Protein AF-A0AB35Y747-F1 (afdb_monomer_lite)

pLDDT: mean 82.82, std 18.03, range [35.56, 97.31]

Radius of gyration: 34.23 Å; chains: 1; bounding box: 83×75×87 Å

InterPro domains:
  IPR006311 Twin-arginine translocation pathway, signal sequence [PS51318] (1-27)
  IPR019546 Twin-arginine translocation pathway, signal sequence, bacterial/archaeal [TIGR01409] (4-25)

Sequence (193 aa):
MSNISRRKFLKGAGVAALAVAAAGVLAGCSDQSTPDTGKKRPITLKYMVTKGASIVKEVPYSVPALAETVSFKTIQDNVPADLKDYEFESTEDKKIPADGVVVIKMHKKAAAKPMKKVTIKYTTGTSEVISTDFKFYELEVDENATALTQEQLDSLPSENCAYRILKADEKFFGYSQGVIKDGVATVYVEAKN

Organism: NCBI:txid2929491

Foldseek 3Di:
DDDDDDDPDDDDDDDDPPDPDDDDDDDDPPDPPDPQPVDKDKAWEWEAEDPDDGDIDIDIDIDRPPDQWDALVNVVVRDDPVCPQKDWPDNGIFGQDPRRYTYTYIHGHPDDADKDKAAEWEDQVVDTDDDPQFPDRIDIDGPPDQFDAQVRQVNTGDPPRQKDWDGQPDADVNHGAQGDDPRYTYIHIDGDD

Secondary structure (DSSP, 8-state):
-----------------------------SS------S-EEEEEEEEEEEESS--EEEEEEEEETT--EE-HHHHHHT--GGGTTEEES--S-EE--TTSEEEEEEEEPPPPPPEEEEEEEEE-SSSB---TTBS-SEEEEETT-SB--HHHHHHSB-TT-SEEEPPTT-EETTEETTEEETTEEEEEEEE--

Structure (mmCIF, N/CA/C/O backbone):
data_AF-A0AB35Y747-F1
#
_entry.id   AF-A0AB35Y747-F1
#
loop_
_atom_site.group_PDB
_atom_site.id
_atom_site.type_symbol
_atom_site.label_atom_id
_atom_site.label_alt_id
_atom_site.label_comp_id
_atom_site.label_asym_id
_atom_site.label_entity_id
_atom_site.label_seq_id
_atom_site.pdbx_PDB_ins_code
_atom_site.Cartn_x
_atom_site.Cartn_y
_atom_site.Cartn_z
_atom_site.occupancy
_atom_site.B_iso_or_equiv
_atom_site.auth_seq_id
_atom_site.auth_comp_id
_atom_site.auth_asym_id
_atom_site.auth_atom_id
_atom_site.pdbx_PDB_model_num
ATOM 1 N N . MET A 1 1 ? -58.833 61.947 47.997 1.00 43.78 1 MET A N 1
ATOM 2 C CA . MET A 1 1 ? -57.541 62.596 47.668 1.00 43.78 1 MET A CA 1
ATOM 3 C C . MET A 1 1 ? -56.732 62.600 48.959 1.00 43.78 1 MET A C 1
ATOM 5 O O . MET A 1 1 ? -57.257 63.104 49.932 1.00 43.78 1 MET A O 1
ATOM 9 N N . SER A 1 2 ? -55.586 61.942 49.130 1.00 46.88 2 SER A N 1
ATOM 10 C CA . SER A 1 2 ? -54.540 61.548 48.184 1.00 46.88 2 SER A CA 1
ATOM 11 C C . SER A 1 2 ? -53.901 60.225 48.624 1.00 46.88 2 SER A C 1
ATOM 13 O O . SER A 1 2 ? -53.512 60.076 49.777 1.00 46.88 2 SER A O 1
ATOM 15 N N . ASN A 1 3 ? -53.766 59.275 47.697 1.00 42.94 3 ASN A N 1
ATOM 16 C CA . ASN A 1 3 ? -52.862 58.139 47.856 1.00 42.94 3 ASN A CA 1
ATOM 17 C C . ASN A 1 3 ? -51.429 58.647 47.631 1.00 42.94 3 ASN A C 1
ATOM 19 O O . ASN A 1 3 ? -51.046 58.936 46.501 1.00 42.94 3 ASN A O 1
ATOM 23 N N . ILE A 1 4 ? -50.657 58.776 48.710 1.00 58.75 4 ILE A N 1
ATOM 24 C CA . ILE A 1 4 ? -49.210 59.037 48.703 1.00 58.75 4 ILE A CA 1
ATOM 25 C C . ILE A 1 4 ? -48.555 57.741 49.191 1.00 58.75 4 ILE A C 1
ATOM 27 O O . ILE A 1 4 ? -48.753 57.311 50.319 1.00 58.75 4 ILE A O 1
ATOM 31 N N . SER A 1 5 ? -48.058 56.917 48.272 1.00 52.28 5 SER A N 1
ATOM 32 C CA . SER A 1 5 ? -46.745 56.991 47.612 1.00 52.28 5 SER A CA 1
ATOM 33 C C . SER A 1 5 ? -45.600 56.508 48.504 1.00 52.28 5 SER A C 1
ATOM 35 O O . SER A 1 5 ? -45.004 57.254 49.274 1.00 52.28 5 SER A O 1
ATOM 37 N N . ARG A 1 6 ? -45.301 55.218 48.305 1.00 52.91 6 ARG A N 1
ATOM 38 C CA . ARG A 1 6 ? -43.992 54.549 48.327 1.00 52.91 6 ARG A CA 1
ATOM 39 C C . ARG A 1 6 ? -42.848 55.325 48.996 1.00 52.91 6 ARG A C 1
ATOM 41 O O . ARG A 1 6 ? -42.278 56.237 48.401 1.00 52.91 6 ARG A O 1
ATOM 48 N N . ARG A 1 7 ? -42.401 54.797 50.139 1.00 59.56 7 ARG A N 1
ATOM 49 C CA . ARG A 1 7 ? -41.033 54.280 50.343 1.00 59.56 7 ARG A CA 1
ATOM 50 C C . ARG A 1 7 ? -40.928 53.648 51.736 1.00 59.56 7 ARG A C 1
ATOM 52 O O . ARG A 1 7 ? -40.628 54.317 52.718 1.00 59.56 7 ARG A O 1
ATOM 59 N N . LYS A 1 8 ? -41.153 52.329 51.815 1.00 48.41 8 LYS A N 1
ATOM 60 C CA . LYS A 1 8 ? -40.587 51.507 52.894 1.00 48.41 8 LYS A CA 1
ATOM 61 C C . LYS A 1 8 ? -39.081 51.468 52.661 1.00 48.41 8 LYS A C 1
ATOM 63 O O . LYS A 1 8 ? -38.560 50.628 51.936 1.00 48.41 8 LYS A O 1
ATOM 68 N N . PHE A 1 9 ? -38.416 52.470 53.211 1.00 47.88 9 PHE A N 1
ATOM 69 C CA . PHE A 1 9 ? -37.016 52.368 53.549 1.00 47.88 9 PHE A CA 1
ATOM 70 C C . PHE A 1 9 ? -36.853 51.358 54.685 1.00 47.88 9 PHE A C 1
ATOM 72 O O . PHE A 1 9 ? -37.715 51.245 55.557 1.00 47.88 9 PHE A O 1
ATOM 79 N N . LEU A 1 10 ? -35.664 50.758 54.679 1.00 45.03 10 LEU A N 1
ATOM 80 C CA . LEU A 1 10 ? -34.905 50.253 55.819 1.00 45.03 10 LEU A CA 1
ATOM 81 C C . LEU A 1 10 ? -34.857 48.727 56.032 1.00 45.03 10 LEU A C 1
ATOM 83 O O . LEU A 1 10 ? -35.759 48.147 56.622 1.00 45.03 10 LEU A O 1
ATOM 87 N N . LYS A 1 11 ? -33.677 48.198 55.642 1.00 44.72 11 LYS A N 1
ATOM 88 C CA . LYS A 1 11 ? -32.790 47.237 56.341 1.00 44.72 11 LYS A CA 1
ATOM 89 C C . LYS A 1 11 ? -33.364 45.829 56.570 1.00 44.72 11 LYS A C 1
ATOM 91 O O . LYS A 1 11 ? -34.437 45.672 57.116 1.00 44.72 11 LYS A O 1
ATOM 96 N N . GLY A 1 12 ? -32.695 44.734 56.234 1.00 40.19 12 GLY A N 1
ATOM 97 C CA . GLY A 1 12 ? -31.282 44.484 55.968 1.00 40.19 12 GLY A CA 1
ATOM 98 C C . GLY A 1 12 ? -30.950 43.138 56.616 1.00 40.19 12 GLY A C 1
ATOM 99 O O . GLY A 1 12 ? -31.227 42.986 57.796 1.00 40.19 12 GLY A O 1
ATOM 100 N N . ALA A 1 13 ? -30.437 42.172 55.854 1.00 50.12 13 ALA A N 1
ATOM 101 C CA . ALA A 1 13 ? -29.726 40.966 56.303 1.00 50.12 13 ALA A CA 1
ATOM 102 C C . ALA A 1 13 ? -29.552 40.049 55.084 1.00 50.12 13 ALA A C 1
ATOM 104 O O . ALA A 1 13 ? -30.520 39.809 54.368 1.00 50.12 13 ALA A O 1
ATOM 105 N N . GLY A 1 14 ? -28.343 39.541 54.845 1.00 41.03 14 GLY A N 1
ATOM 106 C CA . GLY A 1 14 ? -28.114 38.525 53.811 1.00 41.03 14 GLY A CA 1
ATOM 107 C C . GLY A 1 14 ? -26.853 38.727 52.985 1.00 41.03 14 GLY A C 1
ATOM 108 O O . GLY A 1 14 ? -26.896 38.650 51.764 1.00 41.03 14 GLY A O 1
ATOM 109 N N . VAL A 1 15 ? -25.729 38.997 53.650 1.00 44.22 15 VAL A N 1
ATOM 110 C CA . VAL A 1 15 ? -24.406 38.745 53.079 1.00 44.22 15 VAL A CA 1
ATOM 111 C C . VAL A 1 15 ? -24.277 37.232 52.908 1.00 44.22 15 VAL A C 1
ATOM 113 O O . VAL A 1 15 ? -24.239 36.506 53.896 1.00 44.22 15 VAL A O 1
ATOM 116 N N . ALA A 1 16 ? -24.196 36.762 51.670 1.00 44.97 16 ALA A N 1
ATOM 117 C CA . ALA A 1 16 ? -23.587 35.481 51.348 1.00 44.97 16 ALA A CA 1
ATOM 118 C C . ALA A 1 16 ? -22.632 35.733 50.183 1.00 44.97 16 ALA A C 1
ATOM 120 O O . ALA A 1 16 ? -23.012 35.726 49.014 1.00 44.97 16 ALA A O 1
ATOM 121 N N . ALA A 1 17 ? -21.390 36.054 50.540 1.00 48.34 17 ALA A N 1
ATOM 122 C CA . ALA A 1 17 ? -20.272 36.044 49.620 1.00 48.34 17 ALA A CA 1
ATOM 123 C C . ALA A 1 17 ? -20.119 34.615 49.082 1.00 48.34 17 ALA A C 1
ATOM 125 O O . ALA A 1 17 ? -19.751 33.703 49.821 1.00 48.34 17 ALA A O 1
ATOM 126 N N . LEU A 1 18 ? -20.427 34.413 47.801 1.00 35.56 18 LEU A N 1
ATOM 127 C CA . LE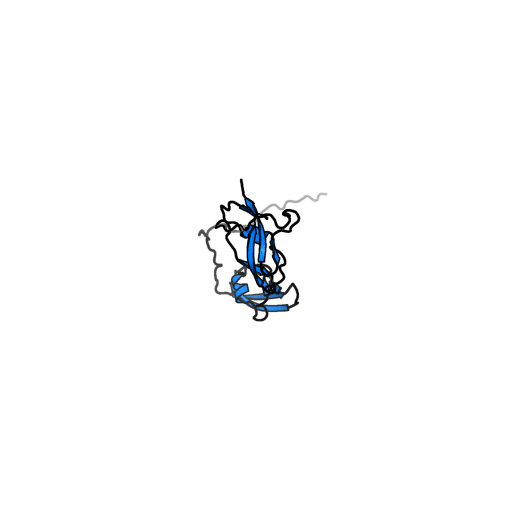U A 1 18 ? -20.063 33.194 47.096 1.00 35.56 18 LEU A CA 1
ATOM 128 C C . LEU A 1 18 ? -18.551 33.255 46.848 1.00 35.56 18 LEU A C 1
ATOM 130 O O . LEU A 1 18 ? -18.085 33.857 45.883 1.00 35.56 18 LEU A O 1
ATOM 134 N N . ALA A 1 19 ? -17.779 32.679 47.764 1.00 49.59 19 ALA A N 1
ATOM 135 C CA . ALA A 1 19 ? -16.363 32.435 47.561 1.00 49.59 19 ALA A CA 1
ATOM 136 C C . ALA A 1 19 ? -16.206 31.303 46.535 1.00 49.59 19 ALA A C 1
ATOM 138 O O . ALA A 1 19 ? -16.248 30.127 46.887 1.00 49.59 19 ALA A O 1
ATOM 139 N N . VAL A 1 20 ? -16.024 31.647 45.260 1.00 43.66 20 VAL A N 1
ATOM 140 C CA . VAL A 1 20 ? -15.371 30.738 44.312 1.00 43.66 20 VAL A CA 1
ATOM 141 C C . VAL A 1 20 ? -13.887 31.061 44.373 1.00 43.66 20 VAL A C 1
ATOM 143 O O . VAL A 1 20 ? -13.417 32.032 43.784 1.00 43.66 20 VAL A O 1
ATOM 146 N N . ALA A 1 21 ? -13.169 30.276 45.174 1.00 47.19 21 ALA A N 1
ATOM 147 C CA . ALA A 1 21 ? -11.720 30.303 45.239 1.00 47.19 21 ALA A CA 1
ATOM 148 C C . ALA A 1 21 ? -11.158 29.924 43.862 1.00 47.19 21 ALA A C 1
ATOM 150 O O . ALA A 1 21 ? -11.239 28.774 43.432 1.00 47.19 21 ALA A O 1
ATOM 151 N N . ALA A 1 22 ? -10.612 30.915 43.167 1.00 44.72 22 ALA A N 1
ATOM 152 C CA . ALA A 1 22 ? -9.692 30.691 42.073 1.00 44.72 22 ALA A CA 1
ATOM 153 C C . ALA A 1 22 ? -8.282 30.455 42.636 1.00 44.72 22 ALA A C 1
ATOM 155 O O . ALA A 1 22 ? -7.864 31.134 43.571 1.00 44.72 22 ALA A O 1
ATOM 156 N N . ALA A 1 23 ? -7.567 29.560 41.954 1.00 44.97 23 ALA A N 1
ATOM 157 C CA . ALA A 1 23 ? -6.117 29.382 41.936 1.00 44.97 23 ALA A CA 1
ATOM 158 C C . ALA A 1 23 ? -5.448 28.718 43.154 1.00 44.97 23 ALA A C 1
ATOM 160 O O . ALA A 1 23 ? -5.424 29.253 44.258 1.00 44.97 23 ALA A O 1
ATOM 161 N N . GLY A 1 24 ? -4.767 27.596 42.881 1.00 42.66 24 GLY A N 1
ATOM 162 C CA . GLY A 1 24 ? -3.584 27.224 43.655 1.00 42.66 24 GLY A CA 1
ATOM 163 C C . GLY A 1 24 ? -3.306 25.736 43.845 1.00 42.66 24 GLY A C 1
ATOM 164 O O . GLY A 1 24 ? -3.187 25.315 44.986 1.00 42.66 24 GLY A O 1
ATOM 165 N N . VAL A 1 25 ? -3.090 24.963 42.776 1.00 47.22 25 VAL A N 1
ATOM 166 C CA . VAL A 1 25 ? -2.026 23.941 42.818 1.00 47.22 25 VAL A CA 1
ATOM 167 C C . VAL A 1 25 ? -1.204 24.064 41.539 1.00 47.22 25 VAL A C 1
ATOM 169 O O . VAL A 1 25 ? -1.616 23.641 40.462 1.00 47.22 25 VAL A O 1
ATOM 172 N N . LEU A 1 26 ? -0.046 24.708 41.684 1.00 49.06 26 LEU A N 1
ATOM 173 C CA . LEU A 1 26 ? 1.089 24.564 40.787 1.00 49.06 26 LEU A CA 1
ATOM 174 C C . LEU A 1 26 ? 1.601 23.121 40.860 1.00 49.06 26 LEU A C 1
ATOM 176 O O . LEU A 1 26 ? 1.978 22.670 41.937 1.00 49.06 26 LEU A O 1
ATOM 180 N N . ALA A 1 27 ? 1.726 22.469 39.713 1.00 42.88 27 ALA A N 1
ATOM 181 C CA . ALA A 1 27 ? 2.895 21.676 39.335 1.00 42.88 27 ALA A CA 1
ATOM 182 C C . ALA A 1 27 ? 2.766 21.383 37.836 1.00 42.88 27 ALA A C 1
ATOM 184 O O . ALA A 1 27 ? 1.686 21.024 37.372 1.00 42.88 27 ALA A O 1
ATOM 185 N N . GLY A 1 28 ? 3.831 21.617 37.069 1.00 38.28 28 GLY A N 1
ATOM 186 C CA . GLY A 1 28 ? 3.831 21.445 35.619 1.00 38.28 28 GLY A CA 1
ATOM 187 C C . GLY A 1 28 ? 3.322 20.064 35.209 1.00 38.28 28 GLY A C 1
ATOM 188 O O . GLY A 1 28 ? 3.794 19.053 35.718 1.00 38.28 28 GLY A O 1
ATOM 189 N N . CYS A 1 29 ? 2.359 20.037 34.291 1.00 43.16 29 CYS A N 1
ATOM 190 C CA . CYS A 1 29 ? 1.854 18.807 33.696 1.00 43.16 29 CYS A CA 1
ATOM 191 C C . CYS A 1 29 ? 2.345 18.707 32.253 1.00 43.16 29 CYS A C 1
ATOM 193 O O . CYS A 1 29 ? 1.593 18.832 31.291 1.00 43.16 29 CYS A O 1
ATOM 195 N N . SER A 1 30 ? 3.655 18.520 32.127 1.00 47.00 30 SER A N 1
ATOM 196 C CA . SER A 1 30 ? 4.183 17.644 31.087 1.00 47.00 30 SER A CA 1
ATOM 197 C C . SER A 1 30 ? 3.814 16.228 31.538 1.00 47.00 30 SER A C 1
ATOM 199 O O . SER A 1 30 ? 4.107 15.870 32.676 1.00 47.00 30 SER A O 1
ATOM 201 N N . ASP A 1 31 ? 3.115 15.470 30.699 1.00 52.41 31 ASP A N 1
ATOM 202 C CA . ASP A 1 31 ? 2.684 14.087 30.957 1.00 52.41 31 ASP A CA 1
ATOM 203 C C . ASP A 1 31 ? 1.583 13.911 32.017 1.00 52.41 31 ASP A C 1
ATOM 205 O O . ASP A 1 31 ? 1.717 13.157 32.985 1.00 52.41 31 ASP A O 1
ATOM 209 N N . GLN A 1 32 ? 0.423 14.542 31.797 1.00 47.28 32 GLN A N 1
ATOM 210 C CA . GLN A 1 32 ? -0.793 14.186 32.532 1.00 47.28 32 GLN A CA 1
ATOM 211 C C . GLN A 1 32 ? -1.319 12.823 32.068 1.00 47.28 32 GLN A C 1
ATOM 213 O O . GLN A 1 32 ? -2.277 12.706 31.305 1.00 47.28 32 GLN A O 1
ATOM 218 N N . SER A 1 33 ? -0.700 11.766 32.587 1.00 57.31 33 SER A N 1
ATOM 219 C CA . SER A 1 33 ? -1.413 10.517 32.828 1.00 57.31 33 SER A CA 1
ATOM 220 C C . SER A 1 33 ? -2.619 10.876 33.697 1.00 57.31 33 SER A C 1
ATOM 222 O O . SER A 1 33 ? -2.455 11.420 34.790 1.00 57.31 33 SER A O 1
ATOM 224 N N . THR A 1 34 ? -3.832 10.666 33.188 1.00 58.03 34 THR A N 1
ATOM 225 C CA . THR A 1 34 ? -5.082 10.921 33.920 1.00 58.03 34 THR A CA 1
ATOM 226 C C . THR A 1 34 ? -4.982 10.383 35.354 1.00 58.03 34 THR A C 1
ATOM 228 O O . THR A 1 34 ? -4.572 9.229 35.496 1.00 58.03 34 THR A O 1
ATOM 231 N N . PRO A 1 35 ? -5.358 11.151 36.400 1.00 49.56 35 PRO A N 1
ATOM 232 C CA . PRO A 1 35 ? -5.290 10.679 37.780 1.00 49.56 35 PRO A CA 1
ATOM 233 C C . PRO A 1 35 ? -6.115 9.397 37.923 1.00 49.56 35 PRO A C 1
ATOM 235 O O . PRO A 1 35 ? -7.346 9.421 37.823 1.00 49.56 35 PRO A O 1
ATOM 238 N N . ASP A 1 36 ? -5.439 8.264 38.109 1.00 56.03 36 ASP A N 1
ATOM 239 C CA . ASP A 1 36 ? -6.103 6.983 38.301 1.00 56.03 36 ASP A CA 1
ATOM 240 C C . ASP A 1 36 ? -6.671 6.947 39.722 1.00 56.03 36 ASP A C 1
ATOM 242 O O . ASP A 1 36 ? -5.991 6.653 40.700 1.00 56.03 36 ASP A O 1
ATOM 246 N N . THR A 1 37 ? -7.947 7.304 39.845 1.00 58.66 37 THR A N 1
ATOM 247 C CA . THR A 1 37 ? -8.696 7.214 41.107 1.00 58.66 37 THR A CA 1
ATOM 248 C C . THR A 1 37 ? -8.988 5.761 41.517 1.00 58.66 37 THR A C 1
ATOM 250 O O . THR A 1 37 ? -9.719 5.535 42.482 1.00 58.66 37 THR A O 1
ATOM 253 N N . GLY A 1 38 ? -8.509 4.762 40.760 1.00 62.88 38 GLY A N 1
ATOM 254 C CA . GLY A 1 38 ? -8.816 3.339 40.924 1.00 62.88 38 GLY A CA 1
ATOM 255 C C . GLY A 1 38 ? -10.239 2.965 40.498 1.00 62.88 38 GLY A C 1
ATOM 256 O O . GLY A 1 38 ? -10.544 1.791 40.277 1.00 62.88 38 GLY A O 1
ATOM 257 N N . LYS A 1 39 ? -11.131 3.950 40.332 1.00 78.31 39 LYS A N 1
ATOM 258 C CA . LYS A 1 39 ? -12.467 3.746 39.778 1.00 78.31 39 LYS A CA 1
ATOM 259 C C . LYS A 1 39 ? -12.374 3.660 38.261 1.00 78.31 39 LYS A C 1
ATOM 261 O O . LYS A 1 39 ? -12.018 4.627 37.588 1.00 78.31 39 LYS A O 1
ATOM 266 N N . LYS A 1 40 ? -12.747 2.501 37.723 1.00 86.62 40 LYS A N 1
ATOM 267 C CA . LYS A 1 40 ? -12.953 2.301 36.288 1.00 86.62 40 LYS A CA 1
ATOM 268 C C . LYS A 1 40 ? -14.427 2.464 35.946 1.00 86.62 40 LYS A C 1
ATOM 270 O O . LYS A 1 40 ? -15.292 2.130 36.755 1.00 86.62 40 LYS A O 1
ATOM 275 N N . ARG A 1 41 ? -14.708 2.960 34.745 1.00 88.00 41 ARG A N 1
ATOM 276 C CA . ARG A 1 41 ? -16.058 2.985 34.174 1.00 88.00 41 ARG A CA 1
ATOM 277 C C . ARG A 1 41 ? -16.125 2.082 32.938 1.00 88.00 41 ARG A C 1
ATOM 279 O O . ARG A 1 41 ? -15.161 2.069 32.165 1.00 88.00 41 ARG A O 1
ATOM 286 N N . PRO A 1 42 ? -17.224 1.330 32.754 1.00 92.94 42 PRO A N 1
ATOM 287 C CA . PRO A 1 42 ? -17.406 0.495 31.577 1.00 92.94 42 PRO A CA 1
ATOM 288 C C . PRO A 1 42 ? -17.690 1.364 30.351 1.00 92.94 42 PRO A C 1
ATOM 290 O O . PRO A 1 42 ? -18.407 2.361 30.433 1.00 92.94 42 PRO A O 1
ATOM 293 N N . ILE A 1 43 ? -17.129 0.964 29.218 1.00 94.94 43 ILE A N 1
ATOM 294 C CA . ILE A 1 43 ? -17.401 1.515 27.892 1.00 94.94 43 ILE A CA 1
ATOM 295 C C . ILE A 1 43 ? -17.537 0.365 26.892 1.00 94.94 43 ILE A C 1
ATOM 297 O O . ILE A 1 43 ? -17.158 -0.772 27.179 1.00 94.94 43 ILE A O 1
ATOM 301 N N . THR A 1 44 ? -18.044 0.665 25.702 1.00 96.50 44 THR A N 1
ATOM 302 C CA . THR A 1 44 ? -18.180 -0.304 24.612 1.00 96.50 44 THR A CA 1
ATOM 303 C C . THR A 1 44 ? -17.376 0.157 23.406 1.00 96.50 44 THR A C 1
ATOM 305 O O . THR A 1 44 ? -17.580 1.263 22.907 1.00 96.50 44 THR A O 1
ATOM 308 N N . LEU A 1 45 ? -16.478 -0.695 22.916 1.00 96.69 45 LEU A N 1
ATOM 309 C CA . LEU A 1 45 ? -15.787 -0.506 21.644 1.00 96.69 45 LEU A CA 1
ATOM 310 C C . LEU A 1 45 ? -16.628 -1.150 20.539 1.00 96.69 45 LEU A C 1
ATOM 312 O O . LEU A 1 45 ? -16.796 -2.369 20.505 1.00 96.69 45 LEU A O 1
ATOM 316 N N . LYS A 1 46 ? -17.186 -0.333 19.648 1.00 96.25 46 LYS A N 1
ATOM 317 C CA . LYS A 1 46 ? -18.062 -0.764 18.557 1.00 96.25 46 LYS A CA 1
ATOM 318 C C . LYS A 1 46 ? -17.311 -0.735 17.232 1.00 96.25 46 LYS A C 1
ATOM 320 O O . LYS A 1 46 ? -17.203 0.313 16.598 1.00 96.25 46 LYS A O 1
ATOM 325 N N . TYR A 1 47 ? -16.820 -1.892 16.807 1.00 95.12 47 TYR A N 1
ATOM 326 C CA . TYR A 1 47 ? -16.151 -2.083 15.525 1.00 95.12 47 TYR A CA 1
ATOM 327 C C . TYR A 1 47 ? -17.198 -2.253 14.426 1.00 95.12 47 TYR A C 1
ATOM 329 O O . TYR A 1 47 ? -18.003 -3.184 14.460 1.00 95.12 47 TYR A O 1
ATOM 337 N N . MET A 1 48 ? -17.199 -1.338 13.463 1.00 94.25 48 MET A N 1
ATOM 338 C CA . MET A 1 48 ? -18.143 -1.295 12.355 1.00 94.25 48 MET A CA 1
ATOM 339 C C . MET A 1 48 ? -17.388 -1.339 11.034 1.00 94.25 48 MET A C 1
ATOM 341 O O . MET A 1 48 ? -16.596 -0.447 10.734 1.00 94.25 48 MET A O 1
ATOM 345 N N . VAL A 1 49 ? -17.671 -2.356 10.225 1.00 91.88 49 VAL A N 1
ATOM 346 C CA . VAL A 1 49 ? -17.175 -2.423 8.853 1.00 91.88 49 VAL A CA 1
ATOM 347 C C . VAL A 1 49 ? -18.079 -1.574 7.960 1.00 91.88 49 VAL A C 1
ATOM 349 O O . VAL A 1 49 ? -19.286 -1.801 7.891 1.00 91.88 49 VAL A O 1
ATOM 352 N N . THR A 1 50 ? -17.507 -0.568 7.303 1.00 85.31 50 THR A N 1
ATOM 353 C CA . THR A 1 50 ? -18.246 0.457 6.542 1.00 85.31 50 THR A CA 1
ATOM 354 C C . THR A 1 50 ? -18.195 0.248 5.031 1.00 85.31 50 THR A C 1
ATOM 356 O O . THR A 1 50 ? -19.060 0.751 4.315 1.00 85.31 50 THR A O 1
ATOM 359 N N . LYS A 1 51 ? -17.202 -0.499 4.531 1.00 79.44 51 LYS A N 1
ATOM 360 C CA . LYS A 1 51 ? -17.023 -0.799 3.104 1.00 79.44 51 LYS A CA 1
ATOM 361 C C . LYS A 1 51 ? -17.018 -2.308 2.870 1.00 79.44 51 LYS A C 1
ATOM 363 O O . LYS A 1 51 ? -16.226 -3.040 3.467 1.00 79.44 51 LYS A O 1
ATOM 368 N N . GLY A 1 52 ? -17.876 -2.766 1.962 1.00 70.81 52 GLY A N 1
ATOM 369 C CA . GLY A 1 52 ? -18.025 -4.180 1.619 1.00 70.81 52 GLY A CA 1
ATOM 370 C C . GLY A 1 52 ? -19.046 -4.884 2.512 1.00 70.81 52 GLY A C 1
ATOM 371 O O . GLY A 1 52 ? -20.228 -4.893 2.191 1.00 70.81 52 GLY A O 1
ATOM 372 N N . ALA A 1 53 ? -18.596 -5.487 3.614 1.00 71.12 53 ALA A N 1
ATOM 373 C CA . ALA A 1 53 ? -19.459 -6.250 4.520 1.00 71.12 53 ALA A CA 1
ATOM 374 C C . ALA A 1 53 ? -20.067 -5.362 5.620 1.00 71.12 53 ALA A C 1
ATOM 376 O O . ALA A 1 53 ? -19.385 -4.497 6.156 1.00 71.12 53 ALA A O 1
ATOM 377 N N . SER A 1 54 ? -21.318 -5.610 6.013 1.00 82.12 54 SER A N 1
ATOM 378 C CA . SER A 1 54 ? -21.960 -4.929 7.149 1.00 82.12 54 SER A CA 1
ATOM 379 C C . SER A 1 54 ? -21.788 -5.743 8.431 1.00 82.12 54 SER A C 1
ATOM 381 O O . SER A 1 54 ? -22.714 -6.405 8.893 1.00 82.12 54 SER A O 1
ATOM 383 N N . ILE A 1 55 ? -20.574 -5.728 8.984 1.00 86.94 55 ILE A N 1
ATOM 384 C CA . ILE A 1 55 ? -20.237 -6.428 10.231 1.0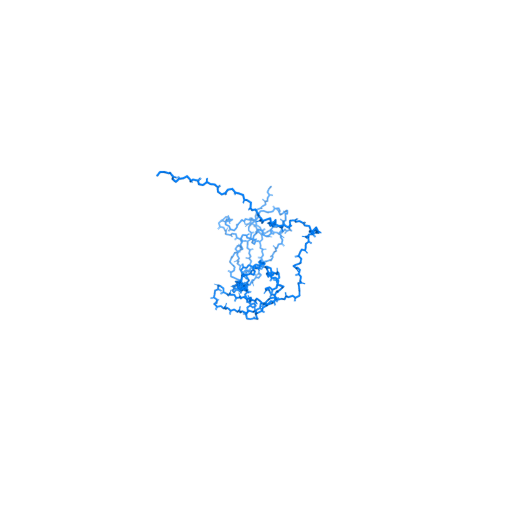0 86.94 55 ILE A CA 1
ATOM 385 C C . ILE A 1 55 ? -20.165 -5.407 11.363 1.00 86.94 55 ILE A C 1
ATOM 387 O O . ILE A 1 55 ? -19.490 -4.384 11.244 1.00 86.94 55 ILE A O 1
ATOM 391 N N . VAL A 1 56 ? -20.840 -5.708 12.470 1.00 92.38 56 VAL A N 1
ATOM 392 C CA . VAL A 1 56 ? -20.775 -4.934 13.711 1.00 92.38 56 VAL A CA 1
ATOM 393 C C . VAL A 1 56 ? -20.383 -5.873 14.842 1.00 92.38 56 VAL A C 1
ATOM 395 O O . VAL A 1 56 ? -21.005 -6.920 15.027 1.00 92.38 56 VAL A O 1
ATOM 398 N N . LYS A 1 57 ? -19.343 -5.508 15.591 1.00 94.06 57 LYS A N 1
ATOM 399 C CA . LYS A 1 57 ? -18.884 -6.232 16.779 1.00 94.06 57 LYS A CA 1
ATOM 400 C C . LYS A 1 57 ? -18.710 -5.254 17.929 1.00 94.06 57 LYS A C 1
ATOM 402 O O . LYS A 1 57 ? -18.126 -4.187 17.757 1.00 94.06 57 LYS A O 1
ATOM 407 N N . GLU A 1 58 ? -19.210 -5.632 19.093 1.00 95.38 58 GLU A N 1
ATOM 408 C CA . GLU A 1 58 ? -19.132 -4.830 20.308 1.00 95.38 58 GLU A CA 1
ATOM 409 C C . GLU A 1 58 ? -18.258 -5.557 21.325 1.00 95.38 58 GLU A C 1
ATOM 411 O O . GLU A 1 58 ? -18.466 -6.738 21.604 1.00 95.38 58 GLU A O 1
ATOM 416 N N . VAL A 1 59 ? -17.250 -4.856 21.837 1.00 95.31 59 VAL A N 1
ATOM 417 C CA . VAL A 1 59 ? -16.300 -5.379 22.817 1.00 95.31 59 VAL A CA 1
ATOM 418 C C . VAL A 1 59 ? -16.408 -4.529 24.083 1.00 95.31 59 VAL A C 1
ATOM 420 O O . VAL A 1 59 ? -16.173 -3.317 24.017 1.00 95.31 59 VAL A O 1
ATOM 423 N N . PRO A 1 60 ? -16.778 -5.115 25.235 1.00 94.62 60 PRO A N 1
ATOM 424 C CA . PRO A 1 60 ? -16.799 -4.386 26.493 1.00 94.62 60 PRO A CA 1
ATOM 425 C C . PRO A 1 60 ? -15.367 -4.067 26.932 1.00 94.62 60 PRO A C 1
ATOM 427 O O . PRO A 1 60 ? -14.491 -4.930 26.913 1.00 94.62 60 PRO A O 1
ATOM 430 N N . TYR A 1 61 ? -15.132 -2.831 27.363 1.00 94.38 61 TYR A N 1
ATOM 431 C CA . TYR A 1 61 ? -13.844 -2.387 27.887 1.00 94.38 61 TYR A CA 1
ATOM 432 C C . TYR A 1 61 ? -14.043 -1.500 29.121 1.00 94.38 61 TYR A C 1
ATOM 434 O O . TYR A 1 61 ? -15.151 -1.068 29.434 1.00 94.38 61 TYR A O 1
ATOM 442 N N . SER A 1 62 ? -12.980 -1.247 29.880 1.00 91.94 62 SER A N 1
ATOM 443 C CA . SER A 1 62 ? -13.038 -0.403 31.076 1.00 91.94 62 SER A CA 1
ATOM 444 C C . SER A 1 62 ? -11.886 0.584 31.096 1.00 91.94 62 SER A C 1
ATOM 446 O O . SER A 1 62 ? -10.721 0.197 31.045 1.00 91.94 62 SER A O 1
ATOM 448 N N . VAL A 1 63 ? -12.230 1.862 31.215 1.00 91.44 63 VAL A N 1
ATOM 449 C CA . VAL A 1 63 ? -11.276 2.976 31.259 1.00 91.44 63 VAL A CA 1
ATOM 450 C C . VAL A 1 63 ? -11.268 3.622 32.643 1.00 91.44 63 VAL A C 1
ATOM 452 O O . VAL A 1 63 ? -12.248 3.479 33.382 1.00 91.44 63 VAL A O 1
ATOM 455 N N . PRO A 1 64 ? -10.207 4.359 33.013 1.00 90.00 64 PRO A N 1
ATOM 456 C CA . PRO A 1 64 ? -10.233 5.217 34.195 1.00 90.00 64 PRO A CA 1
ATOM 457 C C . PRO A 1 64 ? -11.445 6.160 34.183 1.00 90.00 64 PRO A C 1
ATOM 459 O O . PRO A 1 64 ? -11.861 6.637 33.126 1.00 90.00 64 PRO A O 1
ATOM 462 N N . ALA A 1 65 ? -12.014 6.458 35.355 1.00 85.94 65 ALA A N 1
ATOM 463 C CA . ALA A 1 65 ? -13.221 7.284 35.469 1.00 85.94 65 ALA A CA 1
ATOM 464 C C . ALA A 1 65 ? -13.091 8.672 34.812 1.00 85.94 65 ALA A C 1
ATOM 466 O O . ALA A 1 65 ? -14.080 9.192 34.301 1.00 85.94 65 ALA A O 1
ATOM 467 N N . LEU A 1 66 ? -11.881 9.240 34.806 1.00 86.44 66 LEU A N 1
ATOM 468 C CA . LEU A 1 66 ? -11.567 10.559 34.245 1.00 86.44 66 LEU A CA 1
ATOM 469 C C . LEU A 1 66 ? -11.026 10.506 32.806 1.00 86.44 66 LEU A C 1
ATOM 471 O O . LEU A 1 66 ? -10.654 11.539 32.262 1.00 86.44 66 LEU A O 1
ATOM 475 N N . ALA A 1 67 ? -10.941 9.325 32.187 1.00 87.12 67 ALA A N 1
ATOM 476 C CA . ALA A 1 67 ? -10.464 9.216 30.814 1.00 87.12 67 ALA A CA 1
ATOM 477 C C . ALA A 1 67 ? -11.488 9.816 29.841 1.00 87.12 67 ALA A C 1
ATOM 479 O O . ALA A 1 67 ? -12.651 9.401 29.816 1.00 87.12 67 ALA A O 1
ATOM 480 N N . GLU A 1 68 ? -11.041 10.768 29.024 1.00 91.00 68 GLU A N 1
ATOM 481 C CA . GLU A 1 68 ? -11.844 11.397 27.966 1.00 91.00 68 GLU A CA 1
ATOM 482 C C . GLU A 1 68 ? -11.643 10.732 26.597 1.00 91.00 68 GLU A C 1
ATOM 484 O O . GLU A 1 68 ? -12.470 10.893 25.697 1.00 91.00 68 GLU A O 1
ATOM 489 N N . THR A 1 69 ? -10.566 9.961 26.434 1.00 92.38 69 THR A N 1
ATOM 490 C CA . THR A 1 69 ? -10.190 9.301 25.180 1.00 92.38 69 THR A CA 1
ATOM 491 C C . THR A 1 69 ? -9.805 7.839 25.400 1.00 92.38 69 THR A C 1
ATOM 493 O O . THR A 1 69 ? -9.432 7.420 26.497 1.00 92.38 69 THR A O 1
ATOM 496 N N . VAL A 1 70 ? -9.904 7.052 24.330 1.00 93.06 70 VAL A N 1
ATOM 497 C CA . VAL A 1 70 ? -9.303 5.723 24.195 1.00 93.06 70 VAL A CA 1
ATOM 498 C C . VAL A 1 70 ? -8.195 5.823 23.160 1.00 93.06 70 VAL A C 1
ATOM 500 O O . VAL A 1 70 ? -8.425 6.320 22.054 1.00 93.06 70 VAL A O 1
ATOM 503 N N . SER A 1 71 ? -7.009 5.329 23.511 1.00 94.06 71 SER A N 1
ATOM 504 C CA . SER A 1 71 ? -5.874 5.343 22.597 1.00 94.06 71 SER A CA 1
ATOM 505 C C . SER A 1 71 ? -6.049 4.356 21.446 1.00 94.06 71 SER A C 1
ATOM 507 O O . SER A 1 71 ? -6.615 3.272 21.623 1.00 94.06 71 SER A O 1
ATOM 509 N N . PHE A 1 72 ? -5.505 4.687 20.276 1.00 92.94 72 PHE A N 1
ATOM 510 C CA . PHE A 1 72 ? -5.532 3.795 19.117 1.00 92.94 72 PHE A CA 1
ATOM 511 C C . PHE A 1 72 ? -4.887 2.436 19.416 1.00 92.94 72 PHE A C 1
ATOM 513 O O . PHE A 1 72 ? -5.429 1.401 19.039 1.00 92.94 72 PHE A O 1
ATOM 520 N N . LYS A 1 73 ? -3.798 2.416 20.194 1.00 93.06 73 LYS A N 1
ATOM 521 C CA . LYS A 1 73 ? -3.166 1.172 20.656 1.00 93.06 73 LYS A CA 1
ATOM 522 C C . LYS A 1 73 ? -4.145 0.268 21.415 1.00 93.06 73 LYS A C 1
ATOM 524 O O . LYS A 1 73 ? -4.244 -0.915 21.117 1.00 93.06 73 LYS A O 1
ATOM 529 N N . THR A 1 74 ? -4.933 0.832 22.332 1.00 93.12 74 THR A N 1
ATOM 530 C CA . THR A 1 74 ? -5.962 0.069 23.061 1.00 93.12 74 THR A CA 1
ATOM 531 C C . THR A 1 74 ? -7.017 -0.490 22.106 1.00 93.12 74 THR A C 1
ATOM 533 O O . THR A 1 74 ? -7.451 -1.630 22.256 1.00 93.12 74 THR A O 1
ATOM 536 N N . ILE A 1 75 ? -7.424 0.295 21.105 1.00 94.81 75 ILE A N 1
ATOM 537 C CA . ILE A 1 75 ? -8.376 -0.145 20.076 1.00 94.81 75 ILE A CA 1
ATOM 538 C C . ILE A 1 75 ? -7.796 -1.307 19.256 1.00 94.81 75 ILE A C 1
ATOM 540 O O . ILE A 1 75 ? -8.529 -2.253 18.966 1.00 94.81 75 ILE A O 1
ATOM 544 N N . GLN A 1 76 ? -6.508 -1.261 18.906 1.00 93.31 76 GLN A N 1
ATOM 545 C CA . GLN A 1 76 ? -5.810 -2.330 18.185 1.00 93.31 76 GLN A CA 1
ATOM 546 C C . GLN A 1 76 ? -5.704 -3.618 19.009 1.00 93.31 76 GLN A C 1
ATOM 548 O O . GLN A 1 76 ? -5.988 -4.697 18.492 1.00 93.31 76 GLN A O 1
ATOM 553 N N . ASP A 1 77 ? -5.365 -3.507 20.293 1.00 94.69 77 ASP A N 1
ATOM 554 C CA . ASP A 1 77 ? -5.194 -4.660 21.185 1.00 94.69 77 ASP A CA 1
ATOM 555 C C . ASP A 1 77 ? -6.518 -5.407 21.454 1.00 94.69 77 ASP A C 1
ATOM 557 O O . ASP A 1 77 ? -6.507 -6.578 21.831 1.00 94.69 77 ASP A O 1
ATOM 561 N N . ASN A 1 78 ? -7.667 -4.754 21.230 1.00 95.00 78 ASN A N 1
ATOM 562 C CA . ASN A 1 78 ? -9.007 -5.306 21.468 1.00 95.00 78 ASN A CA 1
ATOM 563 C C . ASN A 1 78 ? -9.774 -5.676 20.179 1.00 95.00 78 ASN A C 1
ATOM 565 O O . ASN A 1 78 ? -10.985 -5.906 20.229 1.00 95.00 78 ASN A O 1
ATOM 569 N N . VAL A 1 79 ? -9.105 -5.748 19.020 1.00 94.25 79 VAL A N 1
ATOM 570 C CA . VAL A 1 79 ? -9.755 -6.128 17.751 1.00 94.25 79 VAL A CA 1
ATOM 571 C C . VAL A 1 79 ? -10.283 -7.571 17.813 1.00 94.25 79 VAL A C 1
ATOM 573 O O . VAL A 1 79 ? -9.513 -8.496 18.086 1.00 94.25 79 VAL A O 1
ATOM 576 N N . PRO A 1 80 ? -11.574 -7.808 17.503 1.00 93.31 80 PRO A N 1
ATOM 577 C CA . PRO A 1 80 ? -12.131 -9.155 17.389 1.00 93.31 80 PRO A CA 1
ATOM 578 C C . PRO A 1 80 ? -11.384 -10.019 16.364 1.00 93.31 80 PRO A C 1
ATOM 580 O O . PRO A 1 80 ? -11.003 -9.534 15.301 1.00 93.31 80 PRO A O 1
ATOM 583 N N . ALA A 1 81 ? -11.242 -11.321 16.632 1.00 90.38 81 ALA A N 1
ATOM 584 C CA . ALA A 1 81 ? -10.520 -12.244 15.746 1.00 90.38 81 ALA A CA 1
ATOM 585 C C . ALA A 1 81 ? -11.050 -12.245 14.297 1.00 90.38 81 ALA A C 1
ATOM 587 O O . ALA A 1 81 ? -10.255 -12.263 13.361 1.00 90.38 81 ALA A O 1
ATOM 588 N N . ASP A 1 82 ? -12.371 -12.137 14.123 1.00 88.75 82 ASP A N 1
ATOM 589 C CA . ASP A 1 82 ? -13.053 -12.081 12.820 1.00 88.75 82 ASP A CA 1
ATOM 590 C C . ASP A 1 82 ? -12.705 -10.825 11.996 1.00 88.75 82 ASP A C 1
ATOM 592 O O . ASP A 1 82 ? -12.996 -10.763 10.803 1.00 88.75 82 ASP A O 1
ATOM 596 N N . LEU A 1 83 ? -12.125 -9.800 12.631 1.00 90.75 83 LEU A N 1
ATOM 597 C CA . LEU A 1 83 ? -11.802 -8.510 12.020 1.00 90.75 83 LEU A CA 1
ATOM 598 C C . LEU A 1 83 ? -10.296 -8.314 11.777 1.00 90.75 83 LEU A C 1
ATOM 600 O O . LEU A 1 83 ? -9.875 -7.217 11.422 1.00 90.75 83 LEU A O 1
ATOM 604 N N . LYS A 1 84 ? -9.471 -9.360 11.919 1.00 87.19 84 LYS A N 1
ATOM 605 C CA . LYS A 1 84 ? -8.016 -9.276 11.677 1.00 87.19 84 LYS A CA 1
ATOM 606 C C . LYS A 1 84 ? -7.640 -8.945 10.229 1.00 87.19 84 LYS A C 1
ATOM 608 O O . LYS A 1 84 ? -6.598 -8.339 10.000 1.00 87.19 84 LYS A O 1
ATOM 613 N N . ASP A 1 85 ? -8.502 -9.290 9.275 1.00 87.31 85 ASP A N 1
ATOM 614 C CA . ASP A 1 85 ? -8.316 -8.992 7.847 1.00 87.31 85 ASP A CA 1
ATOM 615 C C . ASP A 1 85 ? -8.888 -7.620 7.439 1.00 87.31 85 ASP A C 1
ATOM 617 O O . ASP A 1 85 ? -9.092 -7.334 6.255 1.00 87.31 85 ASP A O 1
ATOM 621 N N . TYR A 1 86 ? -9.187 -6.767 8.418 1.00 90.75 86 TYR A N 1
ATOM 622 C CA . TYR A 1 86 ? -9.734 -5.432 8.221 1.00 90.75 86 TYR A CA 1
ATOM 623 C C . TYR A 1 86 ? -8.738 -4.380 8.705 1.00 90.75 86 TYR A C 1
ATOM 625 O O . TYR A 1 86 ? -7.951 -4.605 9.622 1.00 90.75 86 TYR A O 1
ATOM 633 N N . GLU A 1 87 ? -8.782 -3.210 8.084 1.00 91.38 87 GLU A N 1
ATOM 634 C CA . GLU A 1 87 ? -7.960 -2.056 8.430 1.00 91.38 87 GLU A CA 1
ATOM 635 C C . GLU A 1 87 ? -8.831 -0.906 8.947 1.00 91.38 87 GLU A C 1
ATOM 637 O O . GLU A 1 87 ? -10.015 -0.805 8.623 1.00 91.38 87 GLU A O 1
ATOM 642 N N . PHE A 1 88 ? -8.262 -0.063 9.807 1.00 93.62 88 PHE A N 1
ATOM 643 C CA . PHE A 1 88 ? -8.977 1.053 10.422 1.00 93.62 88 PHE A CA 1
ATOM 644 C C . PHE A 1 88 ? -9.084 2.237 9.460 1.00 93.62 88 PHE A C 1
ATOM 646 O O . PHE A 1 88 ? -8.121 2.574 8.778 1.00 93.62 88 PHE A O 1
ATOM 653 N N . GLU A 1 89 ? -10.218 2.941 9.470 1.00 91.50 89 GLU A N 1
ATOM 654 C CA . GLU A 1 89 ? -10.364 4.196 8.713 1.00 91.50 89 GLU A CA 1
ATOM 655 C C . GLU A 1 89 ? -9.530 5.348 9.297 1.00 91.50 89 GLU A C 1
ATOM 657 O O . GLU A 1 89 ? -9.306 6.358 8.637 1.00 91.50 89 GLU A O 1
ATOM 662 N N . SER A 1 90 ? -9.123 5.236 10.561 1.00 89.69 90 SER A N 1
ATOM 663 C CA . SER A 1 90 ? -8.425 6.283 11.298 1.00 89.69 90 SER A CA 1
ATOM 664 C C . SER A 1 90 ? -7.550 5.647 12.372 1.00 89.69 90 SER A C 1
ATOM 666 O O . SER A 1 90 ? -8.002 4.762 13.098 1.00 89.69 90 SER A O 1
ATOM 668 N N . THR A 1 91 ? -6.311 6.122 12.467 1.00 92.00 91 THR A N 1
ATOM 669 C CA . THR A 1 91 ? -5.311 5.702 13.463 1.00 92.00 91 THR A CA 1
ATOM 670 C C . THR A 1 91 ? -5.223 6.669 14.644 1.00 92.00 91 THR A C 1
ATOM 672 O O . THR A 1 91 ? -4.258 6.646 15.401 1.00 92.00 91 THR A O 1
ATOM 675 N N . GLU A 1 92 ? -6.198 7.567 14.770 1.00 92.31 92 GLU A N 1
ATOM 676 C CA . GLU A 1 92 ? -6.253 8.565 15.832 1.00 92.31 92 GLU A CA 1
ATOM 677 C C . GLU A 1 92 ? -6.949 8.007 17.073 1.00 92.31 92 GLU A C 1
ATOM 679 O O . GLU A 1 92 ? -7.870 7.184 16.983 1.00 92.31 92 GLU A O 1
ATOM 684 N N . ASP A 1 93 ? -6.562 8.536 18.229 1.00 93.06 93 ASP A N 1
ATOM 685 C CA . ASP A 1 93 ? -7.264 8.312 19.485 1.00 93.06 93 ASP A CA 1
ATOM 686 C C . ASP A 1 93 ? -8.723 8.774 19.378 1.00 93.06 93 ASP A C 1
ATOM 688 O O . ASP A 1 93 ? -9.053 9.791 18.759 1.00 93.06 93 ASP A O 1
ATOM 692 N N . LYS A 1 94 ? -9.632 8.021 19.997 1.00 91.62 94 LYS A N 1
ATOM 693 C CA . LYS A 1 94 ? -11.068 8.299 19.928 1.00 91.62 94 LYS A CA 1
ATOM 694 C C . LYS A 1 94 ? -11.559 8.894 21.233 1.00 91.62 94 LYS A C 1
ATOM 696 O O . LYS A 1 94 ? -11.310 8.349 22.304 1.00 91.62 94 LYS A O 1
ATOM 701 N N . LYS A 1 95 ? -12.315 9.989 21.146 1.00 93.50 95 LYS A N 1
ATOM 702 C CA . LYS A 1 95 ? -13.053 10.529 22.294 1.00 93.50 95 LYS A CA 1
ATOM 703 C C . LYS A 1 95 ? -14.104 9.528 22.757 1.00 93.50 95 LYS A C 1
ATOM 705 O O . LYS A 1 95 ? -14.751 8.885 21.933 1.00 93.50 95 LYS A O 1
ATOM 710 N N . ILE A 1 96 ? -14.283 9.440 24.068 1.00 93.00 96 ILE A N 1
ATOM 711 C CA . ILE A 1 96 ? -15.331 8.647 24.703 1.00 93.00 96 ILE A CA 1
ATOM 712 C C . ILE A 1 96 ? -16.588 9.515 24.758 1.00 93.00 96 ILE A C 1
ATOM 714 O O . ILE A 1 96 ? -16.589 10.513 25.485 1.00 93.00 96 ILE A O 1
ATOM 718 N N . PRO A 1 97 ? -17.651 9.192 24.002 1.00 92.31 97 PRO A N 1
ATOM 719 C CA . PRO A 1 97 ? -18.875 9.976 24.058 1.00 92.31 97 PRO A CA 1
ATOM 720 C C . PRO A 1 97 ? -19.614 9.744 25.383 1.00 92.31 97 PRO A C 1
ATOM 722 O O . PRO A 1 97 ? -19.291 8.838 26.155 1.00 92.31 97 PRO A O 1
ATOM 725 N N . ALA A 1 98 ? -20.621 10.573 25.663 1.00 88.50 98 ALA A N 1
ATOM 726 C CA . ALA A 1 98 ? -21.369 10.518 26.922 1.00 88.50 98 ALA A CA 1
ATOM 727 C C . ALA A 1 98 ? -22.125 9.191 27.137 1.00 88.50 98 ALA A C 1
ATOM 729 O O . ALA A 1 98 ? -22.360 8.805 28.279 1.00 88.50 98 ALA A O 1
ATOM 730 N N . ASP A 1 99 ? -22.476 8.493 26.055 1.00 90.88 99 ASP A N 1
ATOM 731 C CA . ASP A 1 99 ? -23.108 7.168 26.077 1.00 90.88 99 ASP A CA 1
ATOM 732 C C . ASP A 1 99 ? -22.113 6.019 26.340 1.00 90.88 99 ASP A C 1
ATOM 734 O O . ASP A 1 99 ? -22.525 4.876 26.531 1.00 90.88 99 ASP A O 1
ATOM 738 N N . GLY A 1 100 ? -20.807 6.308 26.368 1.00 89.75 100 GLY A N 1
ATOM 739 C CA . GLY A 1 100 ? -19.753 5.317 26.560 1.00 89.75 100 GLY A CA 1
ATOM 740 C C . GLY A 1 100 ? -19.531 4.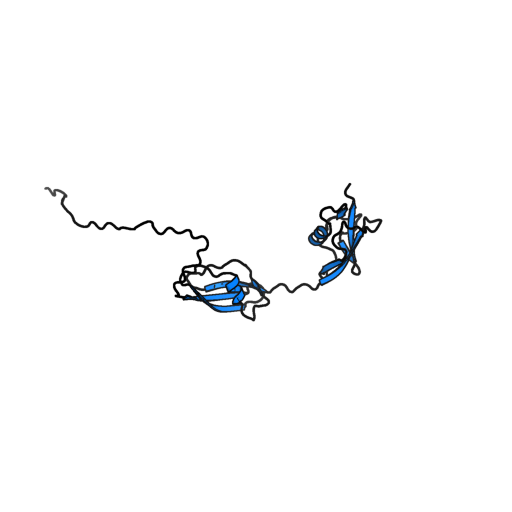390 25.362 1.00 89.75 100 GLY A C 1
ATOM 741 O O . GLY A 1 100 ? -18.843 3.382 25.521 1.00 89.75 100 GLY A O 1
ATOM 742 N N . VAL A 1 101 ? -20.078 4.692 24.177 1.00 94.38 101 VAL A N 1
ATOM 743 C CA . VAL A 1 101 ? -19.925 3.862 22.972 1.00 94.38 101 VAL A CA 1
ATOM 744 C C . VAL A 1 101 ? -18.926 4.502 22.015 1.00 94.38 101 VAL A C 1
ATOM 746 O O . VAL A 1 101 ? -19.204 5.483 21.331 1.00 94.38 101 VAL A O 1
ATOM 749 N N . VAL A 1 102 ? -17.739 3.915 21.921 1.00 95.31 102 VAL A N 1
ATOM 750 C CA . VAL A 1 102 ? -16.693 4.367 21.003 1.00 95.31 102 VAL A CA 1
ATOM 751 C C . VAL A 1 102 ? -16.866 3.646 19.673 1.00 95.31 102 VAL A C 1
ATOM 753 O O . VAL A 1 102 ? -16.682 2.434 19.597 1.00 95.31 102 VAL A O 1
ATOM 756 N N . VAL A 1 103 ? -17.216 4.376 18.614 1.00 94.75 103 VAL A N 1
ATOM 757 C CA . VAL A 1 103 ? -17.380 3.804 17.269 1.00 94.75 103 VAL A CA 1
ATOM 758 C C . VAL A 1 103 ? -16.043 3.776 16.533 1.00 94.75 103 VAL A C 1
ATOM 760 O O . VAL A 1 103 ? -15.413 4.811 16.307 1.00 94.75 103 VAL A O 1
ATOM 763 N N . ILE A 1 104 ? -15.639 2.582 16.110 1.00 96.00 104 ILE A N 1
ATOM 764 C CA . ILE A 1 104 ? -14.419 2.317 15.356 1.00 96.00 104 ILE A CA 1
ATOM 765 C C . ILE A 1 104 ? -14.811 1.835 13.969 1.00 96.00 104 ILE A C 1
ATOM 767 O O . ILE A 1 104 ? -15.379 0.758 13.809 1.00 96.00 104 ILE A O 1
ATOM 771 N N . LYS A 1 105 ? -14.513 2.643 12.956 1.00 94.12 105 LYS A N 1
ATOM 772 C CA . LYS A 1 105 ? -14.797 2.288 11.570 1.00 94.12 105 LYS A CA 1
ATOM 773 C C . LYS A 1 105 ? -13.620 1.539 10.965 1.00 94.12 105 LYS A C 1
ATOM 775 O O 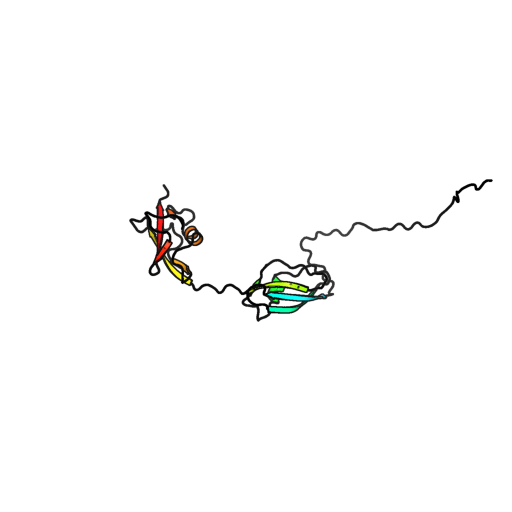. LYS A 1 105 ? -12.470 1.958 11.108 1.00 94.12 105 LYS A O 1
ATOM 780 N N . MET A 1 106 ? -13.933 0.441 10.297 1.00 93.75 106 MET A N 1
ATOM 781 C CA . MET A 1 106 ? -12.979 -0.408 9.605 1.00 93.75 106 MET A CA 1
ATOM 782 C C . MET A 1 106 ? -13.467 -0.696 8.190 1.00 93.75 106 MET A C 1
ATOM 784 O O . MET A 1 106 ? -14.659 -0.628 7.889 1.00 93.75 106 MET A O 1
ATOM 788 N N . HIS A 1 107 ? -12.559 -1.104 7.322 1.00 90.25 107 HIS A N 1
ATOM 789 C CA . HIS A 1 107 ? -12.894 -1.645 6.013 1.00 90.25 107 HIS A CA 1
ATOM 790 C C . HIS A 1 107 ? -12.023 -2.851 5.710 1.00 90.25 107 HIS A C 1
ATOM 792 O O . HIS A 1 107 ? -10.981 -3.056 6.326 1.00 90.25 107 HIS A O 1
ATOM 798 N N . LYS A 1 108 ? -12.496 -3.714 4.808 1.00 86.81 108 LYS A N 1
ATOM 799 C CA . LYS A 1 108 ? -11.746 -4.914 4.440 1.00 86.81 108 LYS A CA 1
ATOM 800 C C . LYS A 1 108 ? -10.397 -4.484 3.872 1.00 86.81 108 LYS A C 1
ATOM 802 O O . LYS A 1 108 ? -10.370 -3.632 2.982 1.00 86.81 108 LYS A O 1
ATOM 807 N N . LYS A 1 109 ? -9.311 -5.069 4.380 1.00 84.00 109 LYS A N 1
ATOM 808 C CA . LYS A 1 109 ? -7.968 -4.804 3.872 1.00 84.00 109 LYS A CA 1
ATOM 809 C C . LYS A 1 109 ? -7.947 -5.108 2.378 1.00 84.00 109 LYS A C 1
ATOM 811 O O . LYS A 1 109 ? -8.515 -6.115 1.938 1.00 84.00 109 LYS A O 1
ATOM 816 N N . ALA A 1 110 ? -7.309 -4.244 1.594 1.00 76.69 110 ALA A N 1
ATOM 817 C CA . ALA A 1 110 ? -7.067 -4.558 0.196 1.00 76.69 110 ALA A CA 1
ATOM 818 C C . ALA A 1 110 ? -6.295 -5.884 0.123 1.00 76.69 110 ALA A C 1
ATOM 820 O O . ALA A 1 110 ? -5.277 -6.054 0.801 1.00 76.69 110 ALA A O 1
ATOM 821 N N . ALA A 1 111 ? -6.791 -6.838 -0.671 1.00 70.62 111 ALA A N 1
ATOM 822 C CA . ALA A 1 111 ? -6.016 -8.035 -0.961 1.00 70.62 111 ALA A CA 1
ATOM 823 C C . ALA A 1 111 ? -4.673 -7.580 -1.541 1.00 70.62 111 ALA A C 1
ATOM 825 O O . ALA A 1 111 ? -4.653 -6.738 -2.444 1.00 70.62 111 ALA A O 1
ATOM 826 N N . ALA A 1 112 ? -3.567 -8.091 -0.991 1.00 72.56 112 ALA A N 1
ATOM 827 C CA . ALA A 1 112 ? -2.256 -7.840 -1.568 1.00 72.56 112 ALA A CA 1
ATOM 828 C C . ALA A 1 112 ? -2.326 -8.267 -3.034 1.00 72.56 112 ALA A C 1
ATOM 830 O O . ALA A 1 112 ? -2.690 -9.407 -3.333 1.00 72.56 112 ALA A O 1
ATOM 831 N N . LYS A 1 113 ? -2.072 -7.326 -3.943 1.00 78.19 113 LYS A N 1
ATOM 832 C CA . LYS A 1 113 ? -2.062 -7.649 -5.364 1.00 78.19 113 LYS A CA 1
ATOM 833 C C . LYS A 1 113 ? -0.913 -8.631 -5.599 1.00 78.19 113 LYS A C 1
ATOM 835 O O . LYS A 1 113 ? 0.157 -8.415 -5.023 1.00 78.19 113 LYS A O 1
ATOM 840 N N . PRO A 1 114 ? -1.115 -9.705 -6.379 1.00 84.50 114 PRO A N 1
ATOM 841 C CA . PRO A 1 114 ? -0.017 -10.595 -6.719 1.00 84.50 114 PRO A CA 1
ATOM 842 C C . PRO A 1 114 ? 1.089 -9.780 -7.395 1.00 84.50 114 PRO A C 1
ATOM 844 O O . PRO A 1 114 ? 0.807 -8.862 -8.169 1.00 84.50 114 PRO A O 1
ATOM 847 N N . MET A 1 115 ? 2.341 -10.076 -7.053 1.00 90.88 115 MET A N 1
ATOM 848 C CA . MET A 1 115 ? 3.511 -9.371 -7.569 1.00 90.88 115 MET A CA 1
ATOM 849 C C . MET A 1 115 ? 4.398 -10.324 -8.363 1.00 90.88 115 MET A C 1
ATOM 851 O O . MET A 1 115 ? 4.511 -11.505 -8.038 1.00 90.88 115 MET A O 1
ATOM 855 N N . LYS A 1 116 ? 5.058 -9.791 -9.389 1.00 93.06 116 LYS A N 1
ATOM 856 C CA . LYS A 1 116 ? 6.098 -10.464 -10.169 1.00 93.06 116 LYS A CA 1
ATOM 857 C C . LYS A 1 116 ? 7.375 -9.632 -10.144 1.00 93.06 116 LYS A C 1
ATOM 859 O O . LYS A 1 116 ? 7.321 -8.404 -10.076 1.00 93.06 116 LYS A O 1
ATOM 864 N N . LYS A 1 117 ? 8.524 -10.293 -10.255 1.00 95.31 117 LYS A N 1
ATOM 865 C CA . LYS A 1 117 ? 9.805 -9.617 -10.483 1.00 95.31 117 LYS A CA 1
ATOM 866 C C . LYS A 1 117 ? 9.961 -9.304 -11.963 1.00 95.31 117 LYS A C 1
ATOM 868 O O . LYS A 1 117 ? 9.718 -10.170 -12.801 1.00 95.31 117 LYS A O 1
ATOM 873 N N . VAL A 1 118 ? 10.370 -8.080 -12.268 1.00 96.75 118 VAL A N 1
ATOM 874 C CA . VAL A 1 118 ? 10.760 -7.663 -13.616 1.00 96.75 118 VAL A CA 1
ATOM 875 C C . VAL A 1 118 ? 12.187 -7.143 -13.607 1.00 96.75 118 VAL A C 1
ATOM 877 O O . VAL A 1 118 ? 12.594 -6.450 -12.676 1.00 96.75 118 VAL A O 1
ATOM 880 N N . THR A 1 119 ? 12.939 -7.459 -14.653 1.00 97.19 119 THR A N 1
ATOM 881 C CA . THR A 1 119 ? 14.268 -6.895 -14.896 1.00 97.19 119 THR A CA 1
ATOM 882 C C . THR A 1 119 ? 14.118 -5.536 -15.566 1.00 97.19 119 THR A C 1
ATOM 884 O O . THR A 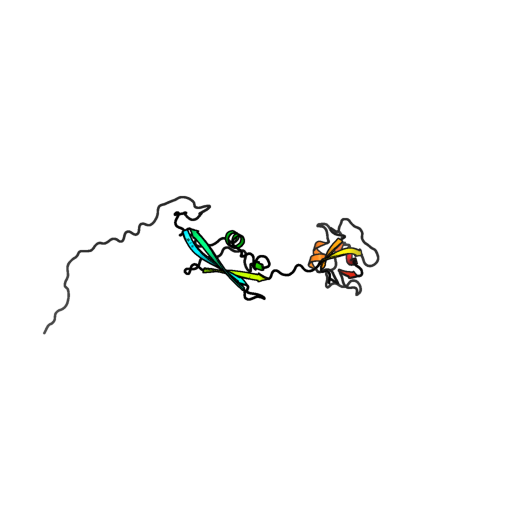1 119 ? 13.308 -5.379 -16.476 1.00 97.19 119 THR A O 1
ATOM 887 N N . ILE A 1 120 ? 14.892 -4.544 -15.145 1.00 97.31 120 ILE A N 1
ATOM 888 C CA . ILE A 1 120 ? 14.878 -3.201 -15.720 1.00 97.31 120 ILE A CA 1
ATOM 889 C C . ILE A 1 120 ? 16.052 -3.058 -16.679 1.00 97.31 120 ILE A C 1
ATOM 891 O O . ILE A 1 120 ? 17.207 -3.230 -16.295 1.00 97.31 120 ILE A O 1
ATOM 895 N N . LYS A 1 121 ? 15.745 -2.690 -17.922 1.00 96.25 121 LYS A N 1
ATOM 896 C CA . LYS A 1 121 ? 16.726 -2.343 -18.946 1.00 96.25 121 LYS A CA 1
ATOM 897 C C . LYS A 1 121 ? 16.686 -0.844 -19.209 1.00 96.25 121 LYS A C 1
ATOM 899 O O . LYS A 1 121 ? 15.709 -0.337 -19.760 1.00 96.25 121 LYS A O 1
ATOM 904 N N . TYR A 1 122 ? 17.767 -0.155 -18.862 1.00 96.00 122 TYR A N 1
ATOM 905 C CA . TYR A 1 122 ? 17.947 1.264 -19.161 1.00 96.00 122 TYR A CA 1
ATOM 906 C C . TYR A 1 122 ? 18.533 1.435 -20.560 1.00 96.00 122 TYR A C 1
ATOM 908 O O . TYR A 1 122 ? 19.469 0.732 -20.939 1.00 96.00 122 TYR A O 1
ATOM 916 N N . THR A 1 123 ? 17.999 2.357 -21.355 1.00 94.44 123 THR A N 1
ATOM 917 C CA . THR A 1 123 ? 18.480 2.577 -22.721 1.00 94.44 123 THR A CA 1
ATOM 918 C C . THR A 1 123 ? 18.333 4.026 -23.163 1.00 94.44 123 THR A C 1
ATOM 920 O O . THR A 1 123 ? 17.356 4.694 -22.843 1.00 94.44 123 THR A O 1
ATOM 923 N N . THR A 1 124 ? 19.281 4.506 -23.962 1.00 91.75 124 THR A N 1
ATOM 924 C CA . THR A 1 124 ? 19.164 5.774 -24.704 1.00 91.75 124 THR A CA 1
ATOM 925 C C . THR A 1 124 ? 18.437 5.595 -26.042 1.00 91.75 124 THR A C 1
ATOM 927 O O . THR A 1 124 ? 18.503 6.460 -26.911 1.00 91.75 124 THR A O 1
ATOM 930 N N . GLY A 1 125 ? 17.805 4.435 -26.260 1.00 86.12 125 GLY A N 1
ATOM 931 C CA . GLY A 1 125 ? 17.166 4.038 -27.514 1.00 86.12 125 GLY A CA 1
ATOM 932 C C . GLY A 1 125 ? 18.096 3.376 -28.525 1.00 86.12 125 GLY A C 1
ATOM 933 O O . GLY A 1 125 ? 17.648 2.539 -29.303 1.00 86.12 125 GLY A O 1
ATOM 934 N N . THR A 1 126 ? 19.381 3.725 -28.506 1.00 83.75 126 THR A N 1
ATOM 935 C CA . THR A 1 126 ? 20.405 3.148 -29.391 1.00 83.75 126 THR A CA 1
ATOM 936 C C . THR A 1 126 ? 21.258 2.099 -28.689 1.00 83.75 126 THR A C 1
ATOM 938 O O . THR A 1 126 ? 21.617 1.097 -29.305 1.00 83.75 126 THR A O 1
ATOM 941 N N . SER A 1 127 ? 21.531 2.298 -27.399 1.00 88.75 127 SER A N 1
ATOM 942 C CA . SER A 1 127 ? 22.367 1.414 -26.587 1.00 88.75 127 SER A CA 1
ATOM 943 C C . SER A 1 127 ? 21.761 1.191 -25.208 1.00 88.75 127 SER A C 1
ATOM 945 O O . SER A 1 127 ? 20.993 2.010 -24.698 1.00 88.75 127 SER A O 1
ATOM 947 N N . GLU A 1 128 ? 22.107 0.061 -24.603 1.00 93.94 128 GLU A N 1
ATOM 948 C CA . GLU A 1 128 ? 21.823 -0.205 -23.196 1.00 93.94 128 GLU A CA 1
ATOM 949 C C . GLU A 1 128 ? 22.780 0.587 -22.300 1.00 93.94 128 GLU A C 1
ATOM 951 O O . GLU A 1 128 ? 23.953 0.763 -22.634 1.00 93.94 128 GLU A O 1
ATOM 956 N N . VAL A 1 129 ? 22.266 1.074 -21.173 1.00 93.44 129 VAL A N 1
ATOM 957 C CA . VAL A 1 129 ? 23.021 1.839 -20.183 1.00 93.44 129 VAL A CA 1
ATOM 958 C C . VAL A 1 129 ? 23.170 0.985 -18.935 1.00 93.44 129 VAL A C 1
ATOM 960 O O . VAL A 1 129 ? 22.194 0.696 -18.249 1.00 93.44 129 VAL A O 1
ATOM 963 N N . ILE A 1 130 ? 24.407 0.611 -18.624 1.00 91.25 130 ILE A N 1
ATOM 964 C CA . ILE A 1 130 ? 24.758 -0.058 -17.372 1.00 91.25 130 ILE A CA 1
ATOM 965 C C . ILE A 1 130 ? 25.587 0.939 -16.565 1.00 91.25 130 ILE A C 1
ATOM 967 O O . ILE A 1 130 ? 26.716 1.258 -16.930 1.00 91.25 130 ILE A O 1
ATOM 971 N N . SER A 1 131 ? 24.995 1.474 -15.500 1.00 89.12 131 SER A N 1
ATOM 972 C CA . SER A 1 131 ? 25.603 2.476 -14.619 1.00 89.12 131 SER A CA 1
ATOM 973 C C . SER A 1 131 ? 25.229 2.243 -13.152 1.00 89.12 131 SER A C 1
ATOM 975 O O . SER A 1 131 ? 24.160 1.721 -12.835 1.00 89.12 131 SER A O 1
ATOM 977 N N . THR A 1 132 ? 26.084 2.693 -12.238 1.00 90.19 132 THR A N 1
ATOM 978 C CA . THR A 1 132 ? 25.777 2.797 -10.801 1.00 90.19 132 THR A CA 1
ATOM 979 C C . THR A 1 132 ? 24.819 3.949 -10.479 1.00 90.19 132 THR A C 1
ATOM 981 O O . THR A 1 132 ? 24.402 4.111 -9.336 1.00 90.19 132 THR A O 1
ATOM 984 N N . ASP A 1 133 ? 24.458 4.756 -11.479 1.00 91.50 133 ASP A N 1
ATOM 985 C CA . ASP A 1 133 ? 23.489 5.849 -11.362 1.00 91.50 133 ASP A CA 1
ATOM 986 C C . ASP A 1 133 ? 22.045 5.378 -11.130 1.00 91.50 133 ASP A C 1
ATOM 988 O O . ASP A 1 133 ? 21.178 6.191 -10.804 1.00 91.50 133 ASP A O 1
ATOM 992 N N . PHE A 1 134 ? 21.774 4.082 -11.297 1.00 93.19 134 PHE A N 1
ATOM 993 C CA . PHE A 1 134 ? 20.461 3.480 -11.088 1.00 93.19 134 PHE A CA 1
ATOM 994 C C . PHE A 1 134 ? 20.473 2.588 -9.848 1.00 93.19 134 PHE A C 1
ATOM 996 O O . PHE A 1 134 ? 21.364 1.758 -9.673 1.00 93.19 134 PHE A O 1
ATOM 1003 N N . LYS A 1 135 ? 19.464 2.744 -8.987 1.00 91.19 135 LYS A N 1
ATOM 1004 C CA . LYS A 1 135 ? 19.336 1.995 -7.727 1.00 91.19 135 LYS A CA 1
ATOM 1005 C C . LYS A 1 135 ? 18.946 0.536 -7.946 1.00 91.19 135 LYS A C 1
ATOM 1007 O O . LYS A 1 135 ? 19.325 -0.323 -7.156 1.00 91.19 135 LYS A O 1
ATOM 1012 N N . PHE A 1 136 ? 18.171 0.267 -8.995 1.00 92.06 136 PHE A N 1
ATOM 1013 C CA . PHE A 1 136 ? 17.523 -1.023 -9.207 1.00 92.06 136 PHE A CA 1
ATOM 1014 C C . PHE A 1 136 ? 17.702 -1.500 -10.644 1.00 92.06 136 PHE A C 1
ATOM 1016 O O . PHE A 1 136 ? 17.485 -0.743 -11.586 1.00 92.06 136 PHE A O 1
ATOM 1023 N N . TYR A 1 137 ? 18.037 -2.776 -10.806 1.00 93.75 137 TYR A N 1
ATOM 1024 C CA . TYR A 1 137 ? 17.954 -3.498 -12.083 1.00 93.75 137 TYR A CA 1
ATOM 1025 C C . TYR A 1 137 ? 16.876 -4.583 -12.050 1.00 93.75 137 TYR A C 1
ATOM 1027 O O . TYR A 1 137 ? 16.597 -5.221 -13.059 1.00 93.75 137 TYR A O 1
ATOM 1035 N N . GLU A 1 138 ? 16.235 -4.764 -10.900 1.00 95.00 138 GLU A N 1
ATOM 1036 C CA . GLU A 1 138 ? 15.091 -5.637 -10.704 1.00 95.00 138 GLU A CA 1
ATOM 1037 C C . GLU A 1 138 ? 14.085 -4.915 -9.812 1.00 95.00 138 GLU A C 1
ATOM 1039 O O . GLU A 1 138 ? 14.473 -4.224 -8.868 1.00 95.00 138 GLU A O 1
ATOM 1044 N N . LEU A 1 139 ? 12.798 -5.068 -10.111 1.00 95.25 139 LEU A N 1
ATOM 1045 C CA . LEU A 1 139 ? 11.720 -4.465 -9.338 1.00 95.25 139 LEU A CA 1
ATOM 1046 C C . LEU A 1 139 ? 10.545 -5.432 -9.219 1.00 95.25 139 LEU A C 1
ATOM 1048 O O . LEU A 1 139 ? 10.183 -6.111 -10.179 1.00 95.25 139 LEU A O 1
ATOM 1052 N N . GLU A 1 140 ? 9.937 -5.482 -8.038 1.00 93.31 140 GLU A N 1
ATOM 1053 C CA . GLU A 1 140 ? 8.664 -6.170 -7.843 1.00 93.31 140 GLU A CA 1
ATOM 1054 C C . GLU A 1 140 ? 7.517 -5.243 -8.243 1.00 93.31 140 GLU A C 1
ATOM 1056 O O . GLU A 1 140 ? 7.383 -4.119 -7.756 1.00 93.31 140 GLU A O 1
ATOM 1061 N N . VAL A 1 141 ? 6.702 -5.714 -9.179 1.00 93.38 141 VAL A N 1
ATOM 1062 C CA . VAL A 1 141 ? 5.573 -4.979 -9.752 1.00 93.38 141 VAL A CA 1
ATOM 1063 C C . VAL A 1 141 ? 4.325 -5.849 -9.704 1.00 93.38 141 VAL A C 1
ATOM 1065 O O . VAL A 1 141 ? 4.421 -7.060 -9.524 1.00 93.38 141 VAL A O 1
ATOM 1068 N N . ASP A 1 142 ? 3.150 -5.250 -9.885 1.00 91.25 142 ASP A N 1
ATOM 1069 C CA . ASP A 1 142 ? 1.894 -5.999 -10.020 1.00 91.25 142 ASP A CA 1
ATOM 1070 C C . ASP A 1 142 ? 2.027 -7.089 -11.103 1.00 91.25 142 ASP A C 1
ATOM 1072 O O . ASP A 1 142 ? 2.589 -6.852 -12.176 1.00 91.25 142 ASP A O 1
ATOM 1076 N N . GLU A 1 143 ? 1.520 -8.292 -10.837 1.00 91.06 143 GLU A N 1
ATOM 1077 C CA . GLU A 1 143 ? 1.549 -9.420 -11.775 1.00 91.06 143 GLU A CA 1
ATOM 1078 C C . GLU A 1 143 ? 0.961 -9.039 -13.144 1.00 91.06 143 GLU A C 1
ATOM 1080 O O . GLU A 1 143 ? 1.493 -9.420 -14.192 1.00 91.06 143 GLU A O 1
ATOM 1085 N N . ASN A 1 144 ? -0.067 -8.190 -13.147 1.00 90.31 144 ASN A N 1
ATOM 1086 C CA . ASN A 1 144 ? -0.748 -7.713 -14.346 1.00 90.31 144 ASN A CA 1
ATOM 1087 C C . ASN A 1 144 ? -0.156 -6.407 -14.896 1.00 90.31 144 ASN A C 1
ATOM 1089 O O . ASN A 1 144 ? -0.681 -5.861 -15.867 1.00 90.31 144 ASN A O 1
ATOM 1093 N N . ALA A 1 145 ? 0.931 -5.888 -14.311 1.00 92.81 145 ALA A N 1
ATOM 1094 C CA . ALA A 1 145 ? 1.588 -4.686 -14.811 1.00 92.81 145 ALA A CA 1
AT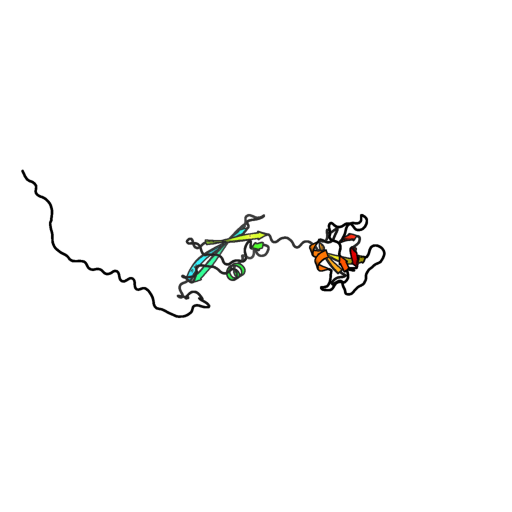OM 1095 C C . ALA A 1 145 ? 2.101 -4.908 -16.239 1.00 92.81 145 ALA A C 1
ATOM 1097 O O . ALA A 1 145 ? 2.873 -5.839 -16.510 1.00 92.81 145 ALA A O 1
ATOM 1098 N N . THR A 1 146 ? 1.688 -4.011 -17.134 1.00 95.12 146 THR A N 1
ATOM 1099 C CA . THR A 1 146 ? 2.163 -3.912 -18.521 1.00 95.12 146 THR A CA 1
ATOM 1100 C C . THR A 1 146 ? 3.179 -2.785 -18.709 1.00 95.12 146 THR A C 1
ATOM 1102 O O . THR A 1 146 ? 3.839 -2.725 -19.743 1.00 95.12 146 THR A O 1
ATOM 1105 N N . ALA A 1 147 ? 3.302 -1.881 -17.735 1.00 95.75 147 ALA A N 1
ATOM 1106 C CA . ALA A 1 147 ? 4.287 -0.807 -17.703 1.00 95.75 147 ALA A CA 1
ATOM 1107 C C . ALA A 1 147 ? 4.583 -0.380 -16.255 1.00 95.75 147 ALA A C 1
ATOM 1109 O O . ALA A 1 147 ? 3.761 -0.610 -15.364 1.00 95.75 147 ALA A O 1
ATOM 1110 N N . LEU A 1 148 ? 5.739 0.247 -16.039 1.00 95.81 148 LEU A N 1
ATOM 1111 C CA . LEU A 1 148 ? 6.096 0.884 -14.772 1.00 95.81 148 LEU A CA 1
ATOM 1112 C C . LEU A 1 148 ? 5.258 2.148 -14.530 1.00 95.81 148 LEU A C 1
ATOM 1114 O O . LEU A 1 148 ? 4.980 2.910 -15.457 1.00 95.81 148 LEU A O 1
ATOM 1118 N N . THR A 1 149 ? 4.873 2.385 -13.277 1.00 95.50 149 THR A N 1
ATOM 1119 C CA . THR A 1 149 ? 4.196 3.624 -12.867 1.00 95.50 149 THR A CA 1
ATOM 1120 C C . THR A 1 149 ? 5.185 4.786 -12.758 1.00 95.50 149 THR A C 1
ATOM 1122 O O . THR A 1 149 ? 6.395 4.581 -12.669 1.00 95.50 149 THR A O 1
ATOM 1125 N N . GLN A 1 150 ? 4.676 6.022 -12.707 1.00 95.88 150 GLN A N 1
ATOM 1126 C CA . GLN A 1 150 ? 5.525 7.198 -12.493 1.00 95.88 150 GLN A CA 1
ATOM 1127 C C . GLN A 1 150 ? 6.312 7.103 -11.177 1.00 95.88 150 GLN A C 1
ATOM 1129 O O . GLN A 1 150 ? 7.514 7.330 -11.176 1.00 95.88 150 GLN A O 1
ATOM 1134 N N . GLU A 1 151 ? 5.667 6.676 -10.088 1.00 94.81 151 GLU A N 1
ATOM 1135 C CA . GLU A 1 151 ? 6.330 6.486 -8.790 1.00 94.81 151 GLU A CA 1
ATOM 1136 C C . GLU A 1 151 ? 7.467 5.460 -8.867 1.00 94.81 151 GLU A C 1
ATOM 1138 O O . GLU A 1 151 ? 8.532 5.655 -8.283 1.00 94.81 151 GLU A O 1
ATOM 1143 N N . GLN A 1 152 ? 7.264 4.374 -9.621 1.00 95.44 152 GLN A N 1
ATOM 1144 C CA . GLN A 1 152 ? 8.304 3.375 -9.840 1.00 95.44 152 GLN A CA 1
ATOM 1145 C C . GLN A 1 152 ? 9.471 3.970 -10.626 1.00 95.44 152 GLN A C 1
ATOM 1147 O O . GLN A 1 152 ? 10.607 3.806 -10.192 1.00 95.44 152 GLN A O 1
ATOM 1152 N N . LEU A 1 153 ? 9.207 4.702 -11.715 1.00 95.69 153 LEU A N 1
ATOM 1153 C CA . LEU A 1 153 ? 10.234 5.379 -12.516 1.00 95.69 153 LEU A CA 1
ATOM 1154 C C . LEU A 1 153 ? 11.022 6.416 -11.701 1.00 95.69 153 LEU A C 1
ATOM 1156 O O . LEU A 1 153 ? 12.249 6.440 -11.777 1.00 95.69 153 LEU A O 1
ATOM 1160 N N . ASP A 1 154 ? 10.343 7.213 -10.877 1.00 94.62 154 ASP A N 1
ATOM 1161 C CA . ASP A 1 154 ? 10.955 8.240 -10.023 1.00 94.62 154 ASP A CA 1
ATOM 1162 C C . ASP A 1 154 ? 11.826 7.644 -8.909 1.00 94.62 154 ASP A C 1
ATOM 1164 O O . ASP A 1 154 ? 12.711 8.314 -8.375 1.00 94.62 154 ASP A O 1
ATOM 1168 N N . SER A 1 155 ? 11.607 6.372 -8.565 1.00 94.69 155 SER A N 1
ATOM 1169 C CA . SER A 1 155 ? 12.403 5.656 -7.565 1.00 94.69 155 SER A CA 1
ATOM 1170 C C . SER A 1 155 ? 13.704 5.062 -8.113 1.00 94.69 155 SER A C 1
ATOM 1172 O O . SER A 1 155 ? 14.605 4.757 -7.330 1.00 94.69 155 SER A O 1
ATOM 1174 N N . LEU A 1 156 ? 13.822 4.905 -9.437 1.00 94.88 156 LEU A N 1
ATOM 1175 C CA . LEU A 1 156 ? 14.967 4.265 -10.092 1.00 94.88 156 LEU A CA 1
ATOM 1176 C C . LEU A 1 156 ? 16.297 5.043 -10.022 1.00 94.88 156 LEU A C 1
ATOM 1178 O O . LEU A 1 156 ? 17.331 4.391 -9.854 1.00 94.88 156 LEU A O 1
ATOM 1182 N N . PRO A 1 157 ? 16.346 6.384 -10.163 1.00 93.94 157 PRO A N 1
ATOM 1183 C CA . PRO A 1 157 ? 17.610 7.108 -10.190 1.00 93.94 157 PRO A CA 1
ATOM 1184 C C . PRO A 1 157 ? 18.211 7.255 -8.782 1.00 93.94 157 PRO A C 1
ATOM 1186 O O . PRO A 1 157 ? 17.506 7.410 -7.778 1.00 93.94 157 PRO A O 1
ATOM 1189 N N . SER A 1 158 ? 19.543 7.221 -8.703 1.00 92.38 158 SER A N 1
ATOM 1190 C CA . SER A 1 158 ? 20.314 7.622 -7.520 1.00 92.38 158 SER A CA 1
ATOM 1191 C C . SER A 1 158 ? 20.260 9.143 -7.303 1.00 92.38 158 SER A C 1
ATOM 1193 O O . SER A 1 158 ? 19.868 9.894 -8.197 1.00 92.38 158 SER A O 1
ATOM 1195 N N . GLU A 1 159 ? 20.650 9.616 -6.114 1.00 86.81 159 GLU A N 1
ATOM 1196 C CA . GLU A 1 159 ? 20.608 11.050 -5.769 1.00 86.81 159 GLU A CA 1
ATOM 1197 C C . GLU A 1 159 ? 21.382 11.930 -6.766 1.00 86.81 159 GLU A C 1
ATOM 1199 O O . GLU A 1 159 ? 20.923 13.015 -7.112 1.00 86.81 159 GLU A O 1
ATOM 1204 N N . ASN A 1 160 ? 22.504 11.430 -7.296 1.00 87.44 160 ASN A N 1
ATOM 1205 C CA . ASN A 1 160 ? 23.366 12.138 -8.250 1.00 87.44 160 ASN A CA 1
ATOM 1206 C C . ASN A 1 160 ? 23.342 11.509 -9.650 1.00 87.44 160 ASN A C 1
ATOM 1208 O O . ASN A 1 160 ? 24.330 11.570 -10.374 1.00 87.44 160 ASN A O 1
ATOM 1212 N N . CYS A 1 161 ? 22.220 10.893 -10.029 1.00 89.62 161 CYS A N 1
ATOM 1213 C CA . CYS A 1 161 ? 22.085 10.203 -11.307 1.00 89.62 161 CYS A CA 1
ATOM 1214 C C . CYS A 1 161 ? 22.402 11.140 -12.487 1.00 89.62 161 CYS A C 1
ATOM 1216 O O . CYS A 1 161 ? 21.700 12.139 -12.698 1.00 89.62 161 CYS A O 1
ATOM 1218 N N . ALA A 1 162 ? 23.416 10.780 -13.282 1.00 92.31 162 ALA A N 1
ATOM 1219 C CA . ALA A 1 162 ? 23.826 11.498 -14.494 1.00 92.31 162 ALA A CA 1
ATOM 1220 C C . ALA A 1 162 ? 22.794 11.429 -15.638 1.00 92.31 162 ALA A C 1
ATOM 1222 O O . ALA A 1 162 ? 22.944 12.090 -16.665 1.00 92.31 162 ALA A O 1
ATOM 1223 N N . TYR A 1 163 ? 21.724 10.652 -15.461 1.00 93.56 163 TYR A N 1
ATOM 1224 C CA . TYR A 1 163 ? 20.671 10.462 -16.446 1.00 93.56 163 TYR A CA 1
ATOM 1225 C C . TYR A 1 163 ? 19.335 11.036 -15.962 1.00 93.56 163 TYR A C 1
ATOM 1227 O O . TYR A 1 163 ? 18.993 11.024 -14.777 1.00 93.56 163 TYR A O 1
ATOM 1235 N N . ARG A 1 164 ? 18.556 11.557 -16.905 1.00 93.31 164 ARG A N 1
ATOM 1236 C CA . ARG A 1 164 ? 17.139 11.880 -16.768 1.00 93.31 164 ARG A CA 1
ATOM 1237 C C . ARG A 1 164 ? 16.345 10.675 -17.252 1.00 93.31 164 ARG A C 1
ATOM 1239 O O . ARG A 1 164 ? 16.433 10.310 -18.420 1.00 93.31 164 ARG A O 1
ATOM 1246 N N . ILE A 1 165 ? 15.567 10.069 -16.366 1.00 94.69 165 ILE A N 1
ATOM 1247 C CA . ILE A 1 165 ? 14.587 9.053 -16.753 1.00 94.69 165 ILE A CA 1
ATOM 1248 C C . ILE A 1 165 ? 13.359 9.782 -17.295 1.00 94.69 165 ILE A C 1
ATOM 1250 O O . ILE A 1 165 ? 12.875 10.725 -16.667 1.00 94.69 165 ILE A O 1
ATOM 1254 N N . LEU A 1 166 ? 12.880 9.381 -18.474 1.00 94.19 166 LEU A N 1
ATOM 1255 C CA . LEU A 1 166 ? 11.660 9.953 -19.044 1.00 94.19 166 LEU A CA 1
ATOM 1256 C C . LEU A 1 166 ? 10.446 9.601 -18.179 1.00 94.19 166 LEU A C 1
ATOM 1258 O O . LEU A 1 166 ? 10.386 8.507 -17.608 1.00 94.19 166 LEU A O 1
ATOM 1262 N N . LYS A 1 167 ? 9.473 10.511 -18.099 1.00 93.62 167 LYS A N 1
ATOM 1263 C CA . LYS A 1 167 ? 8.208 10.270 -17.394 1.00 93.62 167 LYS A CA 1
ATOM 1264 C C . LYS A 1 167 ? 7.345 9.229 -18.106 1.00 93.62 167 LYS A C 1
ATOM 1266 O O . LYS A 1 167 ? 7.518 8.964 -19.292 1.00 93.62 167 LYS A O 1
ATOM 1271 N N . ALA A 1 168 ? 6.387 8.658 -17.383 1.00 93.25 168 ALA A N 1
ATOM 1272 C CA . ALA A 1 168 ? 5.476 7.633 -17.885 1.00 93.25 168 ALA A CA 1
ATOM 1273 C C . ALA A 1 168 ? 4.619 8.109 -19.077 1.00 93.25 168 ALA A C 1
ATOM 1275 O O . ALA A 1 168 ? 4.238 7.302 -19.924 1.00 93.25 168 ALA A O 1
ATOM 1276 N N . ASP A 1 169 ? 4.310 9.407 -19.146 1.00 92.88 169 ASP A N 1
ATOM 1277 C CA . ASP A 1 169 ? 3.553 10.041 -20.228 1.00 92.88 169 ASP A CA 1
ATOM 1278 C C . ASP A 1 169 ? 4.435 10.552 -21.383 1.00 92.88 169 ASP A C 1
ATOM 1280 O O . ASP A 1 169 ? 3.928 10.809 -22.481 1.00 92.88 169 ASP A O 1
ATOM 1284 N N . GLU A 1 170 ? 5.751 10.653 -21.178 1.00 92.25 170 GLU A N 1
ATOM 1285 C CA . GLU A 1 170 ? 6.710 11.007 -22.221 1.00 92.25 170 GLU A CA 1
ATOM 1286 C C . GLU A 1 170 ? 6.912 9.826 -23.188 1.00 92.25 170 GLU A C 1
ATOM 1288 O O . GLU A 1 170 ? 7.035 8.662 -22.798 1.00 92.25 170 GLU A O 1
ATOM 1293 N N . LYS A 1 171 ? 6.954 10.130 -24.491 1.00 90.12 171 LYS A N 1
ATOM 1294 C CA . LYS A 1 171 ? 7.243 9.143 -25.537 1.00 90.12 171 LYS A CA 1
ATOM 1295 C C . LYS A 1 171 ? 8.661 9.317 -26.048 1.00 90.12 171 LYS A C 1
ATOM 1297 O O . LYS A 1 171 ? 9.036 10.407 -26.472 1.00 90.12 171 LYS A O 1
ATOM 1302 N N . PHE A 1 172 ? 9.402 8.221 -26.128 1.00 90.00 172 PHE A N 1
ATOM 1303 C CA . PHE A 1 172 ? 10.712 8.189 -26.763 1.00 90.00 172 PHE A CA 1
ATOM 1304 C C . PHE A 1 172 ? 10.550 7.774 -28.228 1.00 90.00 172 PHE A C 1
ATOM 1306 O O . PHE A 1 172 ? 10.274 6.613 -28.500 1.00 90.00 172 PHE A O 1
ATOM 1313 N N . PHE A 1 173 ? 10.638 8.706 -29.185 1.00 86.31 173 PHE A N 1
ATOM 1314 C CA . PHE A 1 173 ? 10.440 8.431 -30.626 1.00 86.31 173 PHE A CA 1
ATOM 1315 C C . PHE A 1 173 ? 9.177 7.600 -30.954 1.00 86.31 173 PHE A C 1
ATOM 1317 O O . PHE A 1 173 ? 9.182 6.738 -31.830 1.00 86.31 173 PHE A O 1
ATOM 1324 N N . GLY A 1 174 ? 8.078 7.850 -30.235 1.00 87.50 174 GLY A N 1
ATOM 1325 C CA . GLY A 1 174 ? 6.810 7.128 -30.395 1.00 87.50 174 GLY A CA 1
ATOM 1326 C C . GLY A 1 174 ? 6.655 5.877 -29.521 1.00 87.50 174 GLY A C 1
ATOM 1327 O O . GLY A 1 174 ? 5.537 5.373 -29.410 1.00 87.50 174 GLY A O 1
ATOM 1328 N N . TYR A 1 175 ? 7.716 5.424 -28.850 1.00 88.62 175 TYR A N 1
ATOM 1329 C CA . TYR A 1 175 ? 7.678 4.335 -27.874 1.00 88.62 175 TYR A CA 1
ATOM 1330 C C . TYR A 1 175 ? 7.237 4.832 -26.494 1.00 88.62 175 TYR A C 1
ATOM 1332 O O . TYR A 1 175 ? 7.652 5.898 -26.038 1.00 88.62 175 TYR A O 1
ATOM 1340 N N . SER A 1 176 ? 6.384 4.050 -25.831 1.00 92.81 176 SER A N 1
ATOM 1341 C CA . SER A 1 176 ? 5.942 4.310 -24.457 1.00 92.81 176 SER A CA 1
ATOM 1342 C C . SER A 1 176 ? 7.029 3.956 -23.443 1.00 92.81 176 SER A C 1
ATOM 1344 O O . SER A 1 176 ? 7.754 2.976 -23.618 1.00 92.81 176 SER A O 1
ATOM 1346 N N . GLN A 1 177 ? 7.100 4.735 -22.367 1.00 94.94 177 GLN A N 1
ATOM 1347 C CA . GLN A 1 177 ? 8.065 4.549 -21.292 1.00 94.94 177 GLN A CA 1
ATOM 1348 C C . GLN A 1 177 ? 7.706 3.379 -20.367 1.00 94.94 177 GLN A C 1
ATOM 1350 O O . GLN A 1 177 ? 6.535 3.130 -20.082 1.00 94.94 177 GLN A O 1
ATOM 1355 N N . GLY A 1 178 ? 8.726 2.673 -19.871 1.00 93.31 178 GLY A N 1
ATOM 1356 C CA . GLY A 1 178 ? 8.581 1.680 -18.804 1.00 93.31 178 GLY A CA 1
ATOM 1357 C C . GLY A 1 178 ? 7.809 0.422 -19.202 1.00 93.31 178 GLY A C 1
ATOM 1358 O O . GLY A 1 178 ? 7.367 -0.307 -18.320 1.00 93.31 178 GLY A O 1
ATOM 1359 N N . VAL A 1 179 ? 7.604 0.167 -20.498 1.00 95.81 179 VAL A N 1
ATOM 1360 C CA . VAL A 1 179 ? 6.810 -0.970 -20.991 1.00 95.81 179 VAL A CA 1
ATOM 1361 C C . VAL A 1 179 ? 7.449 -2.292 -20.573 1.00 95.81 179 VAL A C 1
ATOM 1363 O O . VAL A 1 179 ? 8.646 -2.500 -20.774 1.00 95.81 179 VAL A O 1
ATOM 1366 N N . ILE A 1 180 ? 6.626 -3.194 -20.037 1.00 96.81 180 ILE A N 1
ATOM 1367 C CA . ILE A 1 180 ? 7.015 -4.528 -19.583 1.00 96.81 180 ILE A CA 1
ATOM 1368 C C . ILE A 1 180 ? 6.637 -5.545 -20.661 1.00 96.81 180 ILE A C 1
ATOM 1370 O O . ILE A 1 180 ? 5.457 -5.715 -20.977 1.00 96.81 180 ILE A O 1
ATOM 1374 N N . LYS A 1 181 ? 7.631 -6.254 -21.198 1.00 94.62 181 LYS A N 1
ATOM 1375 C CA . LYS A 1 181 ? 7.450 -7.393 -22.110 1.00 94.62 181 LYS A CA 1
ATOM 1376 C C . LYS A 1 181 ? 8.372 -8.525 -21.689 1.00 94.62 181 LYS A C 1
ATOM 1378 O O . LYS A 1 181 ? 9.531 -8.277 -21.383 1.00 94.62 181 LYS A O 1
ATOM 1383 N N . ASP A 1 182 ? 7.836 -9.741 -21.629 1.00 93.38 182 ASP A N 1
ATOM 1384 C CA . ASP A 1 182 ? 8.591 -10.958 -21.298 1.00 93.38 182 ASP A CA 1
ATOM 1385 C C . ASP A 1 182 ? 9.431 -10.841 -20.008 1.00 93.38 182 ASP A C 1
ATOM 1387 O O . ASP A 1 182 ? 10.555 -11.324 -19.923 1.00 93.38 182 ASP A O 1
ATOM 1391 N N . GLY A 1 183 ? 8.888 -10.158 -18.992 1.00 93.06 183 GLY A N 1
ATOM 1392 C CA . GLY A 1 183 ? 9.562 -9.942 -17.706 1.00 93.06 183 GLY A CA 1
ATOM 1393 C C . GLY A 1 183 ? 10.596 -8.811 -17.695 1.00 93.06 183 GLY A C 1
ATOM 1394 O O . GLY A 1 183 ? 11.207 -8.576 -16.657 1.00 93.06 183 GLY A O 1
ATOM 1395 N N . VAL A 1 184 ? 10.766 -8.077 -18.798 1.00 96.19 184 VAL A N 1
ATOM 1396 C CA . VAL A 1 184 ? 11.719 -6.966 -18.913 1.00 96.19 184 VAL A CA 1
ATOM 1397 C C . VAL A 1 184 ? 10.982 -5.638 -19.084 1.00 96.19 184 VAL A C 1
ATOM 1399 O O . VAL A 1 184 ? 10.206 -5.460 -20.023 1.00 96.19 184 VAL A O 1
ATOM 1402 N N . ALA A 1 185 ? 11.240 -4.692 -18.184 1.00 97.00 185 ALA A N 1
ATOM 1403 C CA . ALA A 1 185 ? 10.794 -3.308 -18.263 1.00 97.00 185 ALA A CA 1
ATOM 1404 C C . ALA A 1 185 ? 11.831 -2.465 -19.019 1.00 97.00 185 ALA A C 1
ATOM 1406 O O . ALA A 1 185 ? 12.977 -2.347 -18.584 1.00 97.00 185 ALA A O 1
ATOM 1407 N N . THR A 1 186 ? 11.442 -1.862 -20.143 1.00 96.44 186 THR A N 1
ATOM 1408 C CA . THR A 1 186 ? 12.330 -0.970 -20.911 1.00 96.44 186 THR A CA 1
ATOM 1409 C C . THR A 1 186 ? 12.168 0.473 -20.444 1.00 96.44 186 THR A C 1
ATOM 1411 O O . THR A 1 186 ? 11.080 1.037 -20.546 1.00 96.44 186 THR A O 1
ATOM 1414 N N . VAL A 1 187 ? 13.251 1.073 -19.951 1.00 97.00 187 VAL A N 1
ATOM 1415 C CA . VAL A 1 187 ? 13.287 2.436 -19.409 1.00 97.00 187 VAL A CA 1
ATOM 1416 C C . VAL A 1 187 ? 14.193 3.303 -20.275 1.00 97.00 187 VAL A C 1
ATOM 1418 O O . VAL A 1 187 ? 15.404 3.097 -20.343 1.00 97.00 187 VAL A O 1
ATOM 1421 N N . TYR A 1 188 ? 13.600 4.294 -20.928 1.00 96.19 188 TYR A N 1
ATOM 1422 C CA . TYR A 1 188 ? 14.313 5.278 -21.726 1.00 96.19 188 TYR A CA 1
ATOM 1423 C C . TYR A 1 188 ? 14.890 6.381 -20.841 1.00 96.19 188 TYR A C 1
ATOM 1425 O O . TYR A 1 188 ? 14.208 6.909 -19.951 1.00 96.19 188 TYR A O 1
ATOM 1433 N N . VAL A 1 189 ? 16.154 6.713 -21.100 1.00 94.94 189 VAL A N 1
ATOM 1434 C CA . VAL A 1 189 ? 16.924 7.709 -20.356 1.00 94.94 189 VAL A CA 1
ATOM 1435 C C . VAL A 1 189 ? 17.681 8.647 -21.291 1.00 94.94 189 VAL A C 1
ATOM 1437 O O . VAL A 1 189 ? 18.085 8.266 -22.388 1.00 94.94 189 VAL A O 1
ATOM 1440 N N . GLU A 1 190 ? 17.920 9.867 -20.826 1.00 92.62 190 GLU A N 1
ATOM 1441 C CA . GLU A 1 190 ? 18.713 10.891 -21.509 1.00 92.62 190 GLU A CA 1
ATOM 1442 C C . GLU A 1 190 ? 19.860 11.340 -20.604 1.00 92.62 190 GLU A C 1
ATOM 1444 O O . GLU A 1 190 ? 19.672 11.484 -19.399 1.00 92.62 190 GLU A O 1
ATOM 1449 N N . ALA A 1 191 ? 21.052 11.573 -21.151 1.00 89.88 191 ALA A N 1
ATOM 1450 C CA . ALA A 1 191 ? 22.143 12.146 -20.365 1.00 89.88 191 ALA A CA 1
ATOM 1451 C C . ALA A 1 191 ? 21.791 13.585 -19.947 1.00 89.88 191 ALA A C 1
ATOM 1453 O O . ALA A 1 191 ? 21.301 14.372 -20.760 1.00 89.88 191 ALA A O 1
ATOM 1454 N N . LYS A 1 192 ? 22.032 13.931 -18.680 1.00 87.38 192 LYS A N 1
ATOM 1455 C CA . LYS A 1 192 ? 21.966 15.318 -18.213 1.00 87.38 192 LYS A CA 1
ATOM 1456 C C . LYS A 1 192 ? 23.249 16.011 -18.677 1.00 87.38 192 LYS A C 1
ATOM 1458 O O . LYS A 1 192 ? 24.330 15.630 -18.236 1.00 87.38 192 LYS A O 1
ATOM 1463 N N . ASN A 1 193 ? 23.121 16.959 -19.603 1.00 70.06 193 ASN A N 1
ATOM 1464 C CA . ASN A 1 193 ? 24.227 17.835 -20.009 1.00 70.06 193 ASN A CA 1
ATOM 1465 C C . ASN A 1 193 ? 24.559 18.853 -18.917 1.00 70.06 193 ASN A C 1
ATOM 1467 O O . ASN A 1 193 ? 23.612 19.278 -18.214 1.00 70.06 193 ASN A O 1
#